Protein AF-A0AA40KHC9-F1 (afdb_monomer_lite)

Foldseek 3Di:
DCPVVNPPQADDKQDQVVVVVCVVVVNLVVDDPVVNCVNPDPDIDDDPQQVQADPVRGRPPDDDDDPDAQVVVLVVVQVVCVVVFFHEQEQEAAWEEALLLLLLVVLVVVVVLLCLLVVNDDLVVVLVVQCPRNGGHDDSVSSVVRRDDNVRGGPHYDYDYHHDYDYDADPDRADFASQQSSLQSNLQVNLVVCVVPVSSVVDWDKDGGFAPVCDGPPDNFRHAMHTNVSCVVLVVQLVVLVVLLVVLVVVLVVCVVVVPPDDPVSVVSVVSSVVSVNSNSPPDGPTDHPVVVPVVPD

Structure (mmCIF, N/CA/C/O backbone):
data_AF-A0AA40KHC9-F1
#
_entry.id   AF-A0AA40KHC9-F1
#
loop_
_atom_site.group_PDB
_atom_site.id
_atom_site.type_symbol
_atom_site.label_atom_id
_atom_site.label_alt_id
_atom_site.label_comp_id
_atom_site.label_asym_id
_atom_site.label_entity_id
_atom_site.label_seq_id
_atom_site.pdbx_PDB_ins_code
_atom_site.Cartn_x
_atom_site.Cartn_y
_atom_site.Cartn_z
_atom_site.occupancy
_atom_site.B_iso_or_equiv
_atom_site.auth_seq_id
_atom_site.auth_comp_id
_atom_site.auth_asym_id
_atom_site.auth_atom_id
_atom_site.pdbx_PDB_model_num
ATOM 1 N N . MET A 1 1 ? 6.129 -4.353 -17.271 1.00 58.56 1 MET A N 1
ATOM 2 C CA . MET A 1 1 ? 6.984 -5.560 -17.375 1.00 58.56 1 MET A CA 1
ATOM 3 C C . MET A 1 1 ? 8.438 -5.248 -17.695 1.00 58.56 1 MET A C 1
ATOM 5 O O . MET A 1 1 ? 9.284 -5.959 -17.181 1.00 58.56 1 MET A O 1
ATOM 9 N N . SER A 1 2 ? 8.757 -4.180 -18.436 1.00 68.38 2 SER A N 1
ATOM 10 C CA . SER A 1 2 ? 10.149 -3.733 -18.645 1.00 68.38 2 SER A CA 1
ATOM 11 C C . SER A 1 2 ? 10.935 -3.476 -17.350 1.00 68.38 2 SER A C 1
ATOM 13 O O . SER A 1 2 ? 12.151 -3.596 -17.329 1.00 68.38 2 SER A O 1
ATOM 15 N N . GLU A 1 3 ? 10.248 -3.143 -16.258 1.00 78.31 3 GLU A N 1
ATOM 16 C CA . GLU A 1 3 ? 10.862 -2.896 -14.948 1.00 78.31 3 GLU A CA 1
ATOM 17 C C . GLU A 1 3 ? 11.208 -4.182 -14.178 1.00 78.31 3 GLU A C 1
ATOM 19 O O . GLU A 1 3 ? 12.035 -4.154 -13.270 1.00 78.31 3 GLU A O 1
ATOM 24 N N . LEU A 1 4 ? 10.613 -5.326 -14.541 1.00 80.19 4 LEU A N 1
ATOM 25 C CA . LEU A 1 4 ? 10.896 -6.606 -13.894 1.00 80.19 4 LEU A CA 1
ATOM 26 C C . LEU A 1 4 ? 12.150 -7.214 -14.516 1.00 80.19 4 LEU A C 1
ATOM 28 O O . LEU A 1 4 ? 12.167 -7.548 -15.700 1.00 80.19 4 LEU A O 1
ATOM 32 N N . SER A 1 5 ? 13.209 -7.339 -13.714 1.00 84.50 5 SER A N 1
ATOM 33 C CA . SER A 1 5 ? 14.502 -7.895 -14.138 1.00 84.50 5 SER A CA 1
ATOM 34 C C . SER A 1 5 ? 15.101 -7.214 -15.380 1.00 84.50 5 SER A C 1
ATOM 36 O O . SER A 1 5 ? 15.831 -7.846 -16.137 1.00 84.50 5 SER A O 1
ATOM 38 N N . GLY A 1 6 ? 14.773 -5.936 -15.611 1.00 84.00 6 GLY A N 1
ATOM 39 C CA . GLY A 1 6 ? 15.218 -5.185 -16.789 1.00 84.00 6 GLY A CA 1
ATOM 40 C C . GLY A 1 6 ? 14.548 -5.597 -18.105 1.00 84.00 6 GLY A C 1
ATOM 41 O O . GLY A 1 6 ? 15.040 -5.227 -19.163 1.00 84.00 6 GLY A O 1
ATOM 42 N N . GLY A 1 7 ? 13.451 -6.363 -18.059 1.00 88.94 7 GLY A N 1
ATOM 43 C CA . GLY A 1 7 ? 12.653 -6.701 -19.238 1.00 88.94 7 GLY A CA 1
ATOM 44 C C . GLY A 1 7 ? 13.400 -7.526 -20.291 1.00 88.94 7 GLY A C 1
ATOM 45 O O . GLY A 1 7 ? 13.424 -7.117 -21.447 1.00 88.94 7 GLY A O 1
ATOM 46 N N . PRO A 1 8 ? 13.970 -8.698 -19.953 1.00 89.25 8 PRO A N 1
ATOM 47 C CA . PRO A 1 8 ? 14.841 -9.465 -20.855 1.00 89.25 8 PRO A CA 1
ATOM 48 C C . PRO A 1 8 ? 14.162 -9.924 -22.157 1.00 89.25 8 PRO A C 1
ATOM 50 O O . PRO A 1 8 ? 14.841 -10.210 -23.139 1.00 89.25 8 PRO A O 1
ATOM 53 N N . CYS A 1 9 ? 12.828 -9.999 -22.167 1.00 90.12 9 CYS A N 1
ATOM 54 C CA . CYS A 1 9 ? 12.020 -10.376 -23.329 1.00 90.12 9 CYS A CA 1
ATOM 55 C C . CYS A 1 9 ? 11.297 -9.179 -23.970 1.00 90.12 9 CYS A C 1
ATOM 57 O O . CYS A 1 9 ? 10.462 -9.365 -24.856 1.00 90.12 9 CYS A O 1
ATOM 59 N N . VAL A 1 10 ? 11.591 -7.956 -23.523 1.00 90.50 10 VAL A N 1
ATOM 60 C CA . VAL A 1 10 ? 11.014 -6.722 -24.059 1.00 90.50 10 VAL A CA 1
ATOM 61 C C . VAL A 1 10 ? 11.936 -6.186 -25.148 1.00 90.50 10 VAL A C 1
ATOM 63 O O . VAL A 1 10 ? 13.157 -6.211 -25.024 1.00 90.50 10 VAL A O 1
ATOM 66 N N . TYR A 1 11 ? 11.354 -5.694 -26.238 1.00 91.06 11 TYR A N 1
ATOM 67 C CA . TYR A 1 11 ? 12.121 -4.996 -27.259 1.00 91.06 11 TYR A CA 1
ATOM 68 C C . TYR A 1 11 ? 12.580 -3.628 -26.730 1.00 91.06 11 TYR A C 1
ATOM 70 O O . TYR A 1 11 ? 11.776 -2.700 -26.623 1.00 91.06 11 TYR A O 1
ATOM 78 N N . ASP A 1 12 ? 13.869 -3.516 -26.410 1.00 88.25 12 ASP A N 1
ATOM 79 C CA . ASP A 1 12 ? 14.529 -2.276 -25.991 1.00 88.25 12 ASP A CA 1
ATOM 80 C C . ASP A 1 12 ? 15.679 -1.946 -26.959 1.00 88.25 12 ASP A C 1
ATOM 82 O O . ASP A 1 12 ? 16.819 -2.372 -26.756 1.00 88.25 12 ASP A O 1
ATOM 86 N N . PRO A 1 13 ? 15.390 -1.266 -28.084 1.00 87.19 13 PRO A N 1
ATOM 87 C CA . PRO A 1 13 ? 16.418 -0.934 -29.055 1.00 87.19 13 PRO A CA 1
ATOM 88 C C . PRO A 1 13 ? 17.399 0.083 -28.477 1.00 87.19 13 PRO A C 1
ATOM 90 O O . PRO A 1 13 ? 17.016 1.009 -27.756 1.00 87.19 13 PRO A O 1
ATOM 93 N N . LYS A 1 14 ? 18.666 -0.038 -28.880 1.00 85.00 14 LYS A N 1
ATOM 94 C CA . LYS A 1 14 ? 19.709 0.918 -28.507 1.00 85.00 14 LYS A CA 1
ATOM 95 C C . LYS A 1 14 ? 19.278 2.348 -28.849 1.00 85.00 14 LYS A C 1
ATOM 97 O O . LYS A 1 14 ? 18.824 2.631 -29.956 1.00 85.00 14 LYS A O 1
ATOM 102 N N . GLY A 1 15 ? 19.462 3.253 -27.895 1.00 85.75 15 GLY A N 1
ATOM 103 C CA . GLY A 1 15 ? 19.172 4.671 -28.058 1.00 85.75 15 GLY A CA 1
ATOM 104 C C . GLY A 1 15 ? 20.064 5.539 -27.180 1.00 85.75 15 GLY A C 1
ATOM 105 O O . GLY A 1 15 ? 20.915 5.049 -26.442 1.00 85.75 15 GLY A O 1
ATOM 106 N N . GLU A 1 16 ? 19.841 6.849 -27.225 1.00 88.94 16 GLU A N 1
ATOM 107 C CA . GLU A 1 16 ? 20.720 7.828 -26.571 1.00 88.94 16 GLU A CA 1
ATOM 108 C C . GLU A 1 16 ? 20.479 7.966 -25.059 1.00 88.94 16 GLU A C 1
ATOM 110 O O . GLU A 1 16 ? 21.283 8.581 -24.361 1.00 88.94 16 GLU A O 1
ATOM 115 N N . LYS A 1 17 ? 19.402 7.369 -24.520 1.00 91.31 17 LYS A N 1
ATOM 116 C CA . LYS A 1 17 ? 18.985 7.536 -23.114 1.00 91.31 17 LYS A CA 1
ATOM 117 C C . LYS A 1 17 ? 20.115 7.253 -22.123 1.00 91.31 17 LYS A C 1
ATOM 119 O O . LYS A 1 17 ? 20.322 8.039 -21.202 1.00 91.31 17 LYS A O 1
ATOM 124 N N . ALA A 1 18 ? 20.849 6.155 -22.314 1.00 91.94 18 ALA A N 1
ATOM 125 C CA . ALA A 1 18 ? 21.955 5.781 -21.436 1.00 91.94 18 ALA A CA 1
ATOM 126 C C . ALA A 1 18 ? 23.071 6.841 -21.447 1.00 91.94 18 ALA A C 1
ATOM 128 O O . ALA A 1 18 ? 23.507 7.290 -20.385 1.00 91.94 18 ALA A O 1
ATOM 129 N N . LEU A 1 19 ? 23.470 7.303 -22.636 1.00 93.12 19 LEU A N 1
ATOM 130 C CA . LEU A 1 19 ? 24.472 8.354 -22.812 1.00 93.12 19 LEU A CA 1
ATOM 131 C C . LEU A 1 19 ? 24.017 9.677 -22.180 1.00 93.12 19 LEU A C 1
ATOM 133 O O . LEU A 1 19 ? 24.773 10.292 -21.427 1.00 93.12 19 LEU A O 1
ATOM 137 N N . THR A 1 20 ? 22.768 10.090 -22.418 1.00 94.75 20 THR A N 1
ATOM 138 C CA . THR A 1 20 ? 22.189 11.306 -21.828 1.00 94.75 20 THR A CA 1
ATOM 139 C C . THR A 1 20 ? 22.187 11.251 -20.300 1.00 94.75 20 THR A C 1
ATOM 141 O O . THR A 1 20 ? 22.523 12.243 -19.655 1.00 94.75 20 THR A O 1
ATOM 144 N N . ILE A 1 21 ? 21.847 10.104 -19.702 1.00 95.38 21 ILE A N 1
ATOM 145 C CA . ILE A 1 21 ? 21.867 9.917 -18.243 1.00 95.38 21 ILE A CA 1
ATOM 146 C C . ILE A 1 21 ? 23.299 10.038 -17.711 1.00 95.38 21 ILE A C 1
ATOM 148 O O . ILE A 1 21 ? 23.541 10.804 -16.777 1.00 95.38 21 ILE A O 1
ATOM 152 N N . LEU A 1 22 ? 24.264 9.343 -18.320 1.00 95.62 22 LEU A N 1
ATOM 153 C CA . LEU A 1 22 ? 25.664 9.403 -17.888 1.00 95.62 22 LEU A CA 1
ATOM 154 C C . LEU A 1 22 ? 26.246 10.816 -18.007 1.00 95.62 22 LEU A C 1
ATOM 156 O O . LEU A 1 22 ? 26.961 11.257 -17.105 1.00 95.62 22 LEU A O 1
ATOM 160 N N . ALA A 1 23 ? 25.914 11.542 -19.077 1.00 94.56 23 ALA A N 1
ATOM 161 C CA . ALA A 1 23 ? 26.308 12.935 -19.257 1.00 94.56 23 ALA A CA 1
ATOM 162 C C . ALA A 1 23 ? 25.669 13.847 -18.199 1.00 94.56 23 ALA A C 1
ATOM 164 O O . ALA A 1 23 ? 26.375 14.616 -17.546 1.00 94.56 23 ALA A O 1
ATOM 165 N N . LYS A 1 24 ? 24.353 13.715 -17.971 1.00 97.00 24 LYS A N 1
ATOM 166 C CA . LYS A 1 24 ? 23.590 14.509 -16.992 1.00 97.00 24 LYS A CA 1
ATOM 167 C C . LYS A 1 24 ? 24.178 14.426 -15.582 1.00 97.00 24 LYS A C 1
ATOM 169 O O . LYS A 1 24 ? 24.206 15.432 -14.881 1.00 97.00 24 LYS A O 1
ATOM 174 N N . TYR A 1 25 ? 24.648 13.249 -15.171 1.00 97.00 25 TYR A N 1
ATOM 175 C CA . TYR A 1 25 ? 25.237 13.033 -13.845 1.00 97.00 25 TYR A CA 1
ATOM 176 C C . TYR A 1 25 ? 26.772 13.160 -13.816 1.00 97.00 25 TYR A C 1
ATOM 178 O O . TYR A 1 25 ? 27.386 12.868 -12.790 1.00 97.00 25 TYR A O 1
ATOM 186 N N . GLY A 1 26 ? 27.412 13.585 -14.915 1.00 95.38 26 GLY A N 1
ATOM 187 C CA . GLY A 1 26 ? 28.869 13.759 -14.984 1.00 95.38 26 GLY A CA 1
ATOM 188 C C . GLY A 1 26 ? 29.657 12.457 -14.795 1.00 95.38 26 GLY A C 1
ATOM 189 O O . GLY A 1 26 ? 30.765 12.470 -14.260 1.00 95.38 26 GLY A O 1
ATOM 190 N N . LEU A 1 27 ? 29.080 11.318 -15.189 1.00 96.50 27 LEU A N 1
ATOM 191 C CA . LEU A 1 27 ? 29.640 9.983 -14.957 1.00 96.50 27 LEU A CA 1
ATOM 192 C C . LEU A 1 27 ? 30.463 9.448 -16.135 1.00 96.50 27 LEU A C 1
ATOM 194 O O . LEU A 1 27 ? 31.161 8.451 -15.972 1.00 96.50 27 LEU A O 1
ATOM 198 N N . LEU A 1 28 ? 30.437 10.103 -17.300 1.00 92.38 28 LEU A N 1
ATOM 199 C CA . LEU A 1 28 ? 31.127 9.622 -18.507 1.00 92.38 28 LEU A CA 1
ATOM 200 C C . LEU A 1 28 ? 32.639 9.429 -18.334 1.00 92.38 28 LEU A C 1
ATOM 202 O O . LEU A 1 28 ? 33.207 8.498 -18.894 1.00 92.38 28 LEU A O 1
ATOM 206 N N . SER A 1 29 ? 33.295 10.272 -17.537 1.00 92.19 29 SER A N 1
ATOM 207 C CA . SER A 1 29 ? 34.726 10.142 -17.230 1.00 92.19 29 SER A CA 1
ATOM 208 C C . SER A 1 29 ? 35.028 9.166 -16.087 1.00 92.19 29 SER A C 1
ATOM 210 O O . SER A 1 29 ? 36.195 8.915 -15.798 1.00 92.19 29 SER A O 1
ATOM 212 N N . ARG A 1 30 ? 33.995 8.639 -15.412 1.00 95.81 30 ARG A N 1
ATOM 213 C CA . ARG A 1 30 ? 34.112 7.755 -14.239 1.00 95.81 30 ARG A CA 1
ATOM 214 C C . ARG A 1 30 ? 33.808 6.291 -14.547 1.00 95.81 30 ARG A C 1
ATOM 216 O O . ARG A 1 30 ? 34.165 5.429 -13.749 1.00 95.81 30 ARG A O 1
ATOM 223 N N . VAL A 1 31 ? 33.125 6.013 -15.655 1.00 95.94 31 VAL A N 1
ATOM 224 C CA . VAL A 1 31 ? 32.872 4.647 -16.130 1.00 95.94 31 VAL A CA 1
ATOM 225 C C . VAL A 1 31 ? 34.112 4.071 -16.821 1.00 95.94 31 VAL A C 1
ATOM 227 O O . VAL A 1 31 ? 34.993 4.812 -17.257 1.00 95.94 31 VAL A O 1
ATOM 230 N N . SER A 1 32 ? 34.199 2.742 -16.915 1.00 96.88 32 SER A N 1
ATOM 231 C CA . SER A 1 32 ? 35.288 2.083 -17.643 1.00 96.88 32 SER A CA 1
ATOM 232 C C . SER A 1 32 ? 35.249 2.422 -19.135 1.00 96.88 32 SER A C 1
ATOM 234 O O . SER A 1 32 ? 34.193 2.736 -19.689 1.00 96.88 32 SER A O 1
ATOM 236 N N . LEU A 1 33 ? 36.400 2.283 -19.801 1.00 94.38 33 LEU A N 1
ATOM 237 C CA . LEU A 1 33 ? 36.511 2.488 -21.246 1.00 94.38 33 LEU A CA 1
ATOM 238 C C . LEU A 1 33 ? 35.502 1.627 -22.024 1.00 94.38 33 LEU A C 1
ATOM 240 O O . LEU A 1 33 ? 34.788 2.152 -22.865 1.00 94.38 33 LEU A O 1
ATOM 244 N N . SER A 1 34 ? 35.357 0.350 -21.659 1.00 95.06 34 SER A N 1
ATOM 245 C CA . SER A 1 34 ? 34.414 -0.574 -22.301 1.00 95.06 34 SER A CA 1
ATOM 246 C C . SER A 1 34 ? 32.951 -0.121 -22.223 1.00 95.06 34 SER A C 1
ATOM 248 O O . SER A 1 34 ? 32.209 -0.263 -23.189 1.00 95.06 34 SER A O 1
ATOM 250 N N . VAL A 1 35 ? 32.519 0.441 -21.088 1.00 94.25 35 VAL A N 1
ATOM 251 C CA . VAL A 1 35 ? 31.151 0.960 -20.931 1.00 94.25 35 VAL A CA 1
ATOM 252 C C . VAL A 1 35 ? 30.978 2.235 -21.744 1.00 94.25 35 VAL A C 1
ATOM 254 O O . VAL A 1 35 ? 29.942 2.413 -22.377 1.00 94.25 35 VAL A O 1
ATOM 257 N N . ARG A 1 36 ? 31.990 3.107 -21.745 1.00 93.06 36 ARG A N 1
ATOM 258 C CA . ARG A 1 36 ? 31.979 4.349 -22.518 1.00 93.06 36 ARG A CA 1
ATOM 259 C C . ARG A 1 36 ? 31.869 4.082 -24.019 1.00 93.06 36 ARG A C 1
ATOM 261 O O . ARG A 1 36 ? 31.003 4.657 -24.665 1.00 93.06 36 ARG A O 1
ATOM 268 N N . GLU A 1 37 ? 32.688 3.175 -24.540 1.00 92.50 37 GLU A N 1
ATOM 269 C CA . GLU A 1 37 ? 32.636 2.749 -25.942 1.00 92.50 37 GLU A CA 1
ATOM 270 C C . GLU A 1 37 ? 31.253 2.187 -26.299 1.00 92.50 37 GLU A C 1
ATOM 272 O O . GLU A 1 37 ? 30.684 2.550 -27.326 1.00 92.50 37 GLU A O 1
ATOM 277 N N . LEU A 1 38 ? 30.661 1.377 -25.413 1.00 91.69 38 LEU A N 1
ATOM 278 C CA . LEU A 1 38 ? 29.333 0.796 -25.617 1.00 91.69 38 LEU A CA 1
ATOM 279 C C . LEU A 1 38 ? 28.225 1.854 -25.728 1.00 91.69 38 LEU A C 1
ATOM 281 O O . LEU A 1 38 ? 27.353 1.745 -26.591 1.00 91.69 38 LEU A O 1
ATOM 285 N N . VAL A 1 39 ? 28.224 2.862 -24.850 1.00 90.94 39 VAL A N 1
ATOM 286 C CA . VAL A 1 39 ? 27.170 3.896 -24.813 1.00 90.94 39 VAL A CA 1
ATOM 287 C C . VAL A 1 39 ? 27.378 5.010 -25.841 1.00 90.94 39 VAL A C 1
ATOM 289 O O . VAL A 1 39 ? 26.396 5.628 -26.244 1.00 90.94 39 VAL A O 1
ATOM 292 N N . GLU A 1 40 ? 28.620 5.272 -26.263 1.00 90.69 40 GLU A N 1
ATOM 293 C CA . GLU A 1 40 ? 28.950 6.236 -27.325 1.00 90.69 40 GLU A CA 1
ATOM 294 C C . GLU A 1 40 ? 28.797 5.633 -28.734 1.00 90.69 40 GLU A C 1
ATOM 296 O O . GLU A 1 40 ? 28.664 6.375 -29.706 1.00 90.69 40 GLU A O 1
ATOM 301 N N . GLU A 1 41 ? 28.791 4.302 -28.874 1.00 87.00 41 GLU A N 1
ATOM 302 C CA . GLU A 1 41 ? 28.593 3.643 -30.166 1.00 87.00 41 GLU A CA 1
ATOM 303 C C . GLU A 1 41 ? 27.218 3.997 -30.764 1.00 87.00 41 GLU A C 1
ATOM 305 O O . GLU A 1 41 ? 26.163 3.692 -30.205 1.00 87.00 41 GLU A O 1
ATOM 310 N N . THR A 1 42 ? 27.239 4.582 -31.961 1.00 81.25 42 THR A N 1
ATOM 311 C CA . THR A 1 42 ? 26.056 5.085 -32.676 1.00 81.25 42 THR A CA 1
ATOM 312 C C . THR A 1 42 ? 25.427 4.068 -33.623 1.00 81.25 42 THR A C 1
ATOM 314 O O . THR A 1 42 ? 24.345 4.312 -34.156 1.00 81.25 42 THR A O 1
ATOM 317 N N . ILE A 1 43 ? 26.088 2.930 -33.848 1.00 81.69 43 ILE A N 1
ATOM 318 C CA . ILE A 1 43 ? 25.593 1.879 -34.735 1.00 81.69 43 ILE A CA 1
ATOM 319 C C . ILE A 1 43 ? 24.448 1.142 -34.021 1.00 81.69 43 ILE A C 1
ATOM 321 O O . ILE A 1 43 ? 24.669 0.574 -32.948 1.00 81.69 43 ILE A O 1
ATOM 325 N N . PRO A 1 44 ? 23.224 1.131 -34.584 1.00 77.81 44 PRO A N 1
ATOM 326 C CA . PRO A 1 44 ? 22.114 0.396 -33.997 1.00 77.81 44 PRO A CA 1
ATOM 327 C C . PRO A 1 44 ? 22.396 -1.105 -34.012 1.00 77.81 44 PRO A C 1
ATOM 329 O O . PRO A 1 44 ? 22.803 -1.661 -35.035 1.00 77.81 44 PRO A O 1
ATOM 332 N N . TRP A 1 45 ? 22.128 -1.780 -32.898 1.00 81.12 45 TRP A N 1
ATOM 333 C CA . TRP A 1 45 ? 22.150 -3.236 -32.869 1.00 81.12 45 TRP A CA 1
ATOM 334 C C . TRP A 1 45 ? 20.867 -3.759 -33.504 1.00 81.12 45 TRP A C 1
ATOM 336 O O . TRP A 1 45 ? 19.777 -3.485 -33.012 1.00 81.12 45 TRP A O 1
ATOM 346 N N . ALA A 1 46 ? 21.006 -4.497 -34.602 1.00 81.31 46 ALA A N 1
ATOM 347 C CA . ALA A 1 46 ? 19.908 -5.233 -35.209 1.00 81.31 46 ALA A CA 1
ATOM 348 C C . ALA A 1 46 ? 20.063 -6.712 -34.855 1.00 81.31 46 ALA A C 1
ATOM 350 O O . ALA A 1 46 ? 20.977 -7.389 -35.338 1.00 81.31 46 ALA A O 1
ATOM 351 N N . MET A 1 47 ? 19.180 -7.217 -34.002 1.00 84.88 47 MET A N 1
ATOM 352 C CA . MET A 1 47 ? 19.155 -8.626 -33.633 1.00 84.88 47 MET A CA 1
ATOM 353 C C . MET A 1 47 ? 1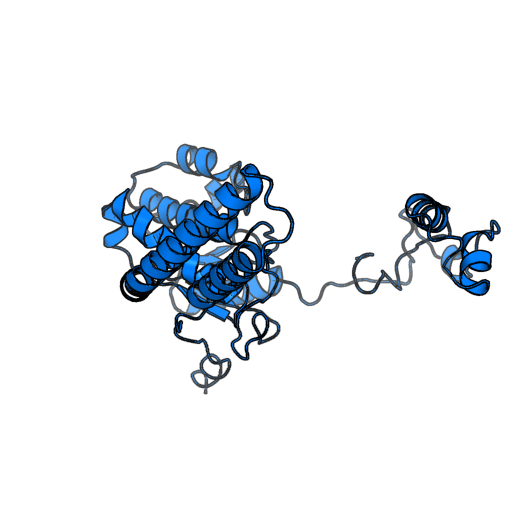8.319 -9.418 -34.639 1.00 84.88 47 MET A C 1
ATOM 355 O O . MET A 1 47 ? 17.352 -8.930 -35.222 1.00 84.88 47 MET A O 1
ATOM 359 N N . ALA A 1 48 ? 18.648 -10.698 -34.829 1.00 88.25 48 ALA A N 1
ATOM 360 C CA . ALA A 1 48 ? 17.848 -11.576 -35.687 1.00 88.25 48 ALA A CA 1
ATOM 361 C C . ALA A 1 48 ? 16.382 -11.683 -35.212 1.00 88.25 48 ALA A C 1
ATOM 363 O O . ALA A 1 48 ? 15.478 -11.829 -36.036 1.00 88.25 48 ALA A O 1
ATOM 364 N N . ALA A 1 49 ? 16.158 -11.571 -33.897 1.00 87.44 49 ALA A N 1
ATOM 365 C CA . ALA A 1 49 ? 14.842 -11.594 -33.267 1.00 87.44 49 ALA A CA 1
ATOM 366 C C . ALA A 1 49 ? 13.955 -10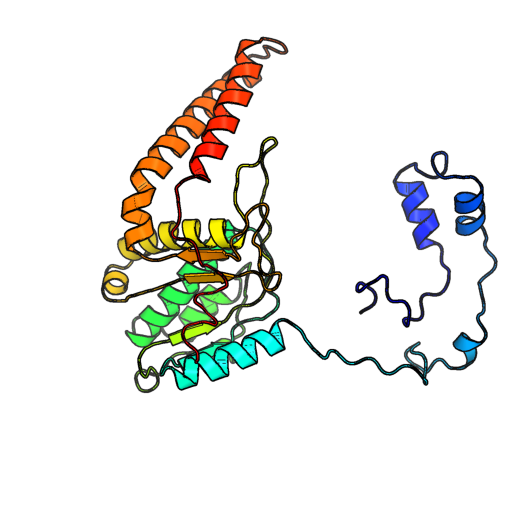.400 -33.667 1.00 87.44 49 ALA A C 1
ATOM 368 O O . ALA A 1 49 ? 12.740 -10.569 -33.762 1.00 87.44 49 ALA A O 1
ATOM 369 N N . ASP A 1 50 ? 14.539 -9.238 -33.986 1.00 90.31 50 ASP A N 1
ATOM 370 C CA . ASP A 1 50 ? 13.801 -8.006 -34.319 1.00 90.31 50 ASP A CA 1
ATOM 371 C C . ASP A 1 50 ? 12.929 -8.172 -35.573 1.00 90.31 50 ASP A C 1
ATOM 373 O O . ASP A 1 50 ? 11.893 -7.529 -35.731 1.00 90.31 50 ASP A O 1
ATOM 377 N N . LYS A 1 51 ? 13.291 -9.115 -36.454 1.00 91.12 51 LYS A N 1
ATOM 378 C CA . LYS A 1 51 ? 12.494 -9.481 -37.639 1.00 91.12 51 LYS A CA 1
ATOM 379 C C . LYS A 1 51 ? 11.140 -10.105 -37.288 1.00 91.12 51 LYS A C 1
ATOM 381 O O . LYS A 1 51 ? 10.264 -10.197 -38.146 1.00 91.12 51 LYS A O 1
ATOM 386 N N . GLN A 1 52 ? 10.972 -10.562 -36.050 1.00 94.12 52 GLN A N 1
ATOM 387 C CA . GLN A 1 52 ? 9.763 -11.212 -35.553 1.00 94.12 52 GLN A CA 1
ATOM 388 C C . GLN A 1 52 ? 8.950 -10.305 -34.623 1.00 94.12 52 GLN A C 1
ATOM 390 O O . GLN A 1 52 ? 8.128 -10.802 -33.855 1.00 94.12 52 GLN A O 1
ATOM 395 N N . LEU A 1 53 ? 9.146 -8.987 -34.690 1.00 93.88 53 LEU A N 1
ATOM 396 C CA . LEU A 1 53 ? 8.292 -8.030 -33.994 1.00 93.88 53 LEU A CA 1
ATOM 397 C C . LEU A 1 53 ? 6.913 -7.925 -34.664 1.00 93.88 53 LEU A C 1
ATOM 399 O O . LEU A 1 53 ? 6.764 -8.070 -35.883 1.00 93.88 53 LEU A O 1
ATOM 403 N N . ASP A 1 54 ? 5.885 -7.701 -33.854 1.00 93.31 54 ASP A N 1
ATOM 404 C CA . ASP A 1 54 ? 4.547 -7.322 -34.298 1.00 93.31 54 ASP A CA 1
ATOM 405 C C . ASP A 1 54 ? 4.409 -5.793 -34.476 1.00 93.31 54 ASP A C 1
ATOM 407 O O . ASP A 1 54 ? 5.361 -5.030 -34.301 1.00 93.31 54 ASP A O 1
ATOM 411 N N . ALA A 1 55 ? 3.204 -5.331 -34.828 1.00 92.69 55 ALA A N 1
ATOM 412 C CA . ALA A 1 55 ? 2.918 -3.904 -35.008 1.00 92.69 55 ALA A CA 1
ATOM 413 C C . ALA A 1 55 ? 3.096 -3.073 -33.719 1.00 92.69 55 ALA A C 1
ATOM 415 O O . ALA A 1 55 ? 3.335 -1.869 -33.792 1.00 92.69 55 ALA A O 1
ATOM 416 N N . ASN A 1 56 ? 3.024 -3.715 -32.550 1.00 91.25 56 ASN A N 1
ATOM 417 C CA . ASN A 1 56 ? 3.166 -3.093 -31.236 1.00 91.25 56 ASN A CA 1
ATOM 418 C C . ASN A 1 56 ? 4.591 -3.217 -30.676 1.00 91.25 56 ASN A C 1
ATOM 420 O O . ASN A 1 56 ? 4.808 -2.917 -29.501 1.00 91.25 56 ASN A O 1
ATOM 424 N N . LYS A 1 57 ? 5.562 -3.642 -31.498 1.00 91.69 57 LYS A N 1
ATOM 425 C CA . LYS A 1 57 ? 6.957 -3.875 -31.099 1.00 91.69 57 LYS A CA 1
ATOM 426 C C . LYS A 1 57 ? 7.100 -4.919 -29.984 1.00 91.69 57 LYS A C 1
ATOM 428 O O . LYS A 1 57 ? 7.955 -4.789 -29.112 1.00 91.69 57 LYS A O 1
ATOM 433 N N . LYS A 1 58 ? 6.284 -5.971 -30.023 1.00 92.50 58 LYS A N 1
ATOM 434 C CA . LYS A 1 58 ? 6.442 -7.169 -29.189 1.00 92.50 58 LYS A CA 1
ATOM 435 C C . LYS A 1 58 ? 6.924 -8.338 -30.035 1.00 92.50 58 LYS A C 1
ATOM 437 O O . LYS A 1 58 ? 6.543 -8.468 -31.197 1.00 92.50 58 LYS A O 1
ATOM 442 N N . TYR A 1 59 ? 7.757 -9.202 -29.466 1.00 94.31 59 TYR A N 1
ATOM 443 C CA . TYR A 1 59 ? 8.200 -10.409 -30.159 1.00 94.31 59 TYR A CA 1
ATOM 444 C C . TYR A 1 59 ? 7.041 -11.401 -30.299 1.00 94.31 59 TYR A C 1
ATOM 446 O O . TYR A 1 59 ? 6.461 -11.825 -29.304 1.00 94.31 59 TYR A O 1
ATOM 454 N N . LYS A 1 60 ? 6.733 -11.821 -31.533 1.00 95.00 60 LYS A N 1
ATOM 455 C CA . LYS A 1 60 ? 5.608 -12.728 -31.848 1.00 95.00 60 LYS A CA 1
ATOM 456 C C . LYS A 1 60 ? 5.691 -14.097 -31.169 1.00 95.00 60 LYS A C 1
ATOM 458 O O . LYS A 1 60 ? 4.669 -14.751 -31.009 1.00 95.00 60 LYS A O 1
ATOM 463 N N . PHE A 1 61 ? 6.898 -14.540 -30.824 1.00 93.81 61 PHE A N 1
ATOM 464 C CA . PHE A 1 61 ? 7.162 -15.826 -30.174 1.00 93.81 61 PHE A CA 1
ATOM 465 C C . PHE A 1 61 ? 7.229 -15.725 -28.641 1.00 93.81 61 PHE A C 1
ATOM 467 O O . PHE A 1 61 ? 7.468 -16.731 -27.975 1.00 93.81 61 PHE A O 1
ATOM 474 N N . VAL A 1 62 ? 7.062 -14.524 -28.076 1.00 94.06 62 VAL A N 1
ATOM 475 C CA . VAL A 1 62 ? 7.066 -14.296 -26.629 1.00 94.06 62 VAL A CA 1
ATOM 476 C C . VAL A 1 62 ? 5.629 -14.140 -26.151 1.00 94.06 62 VAL A C 1
ATOM 478 O O . VAL A 1 62 ? 4.888 -13.277 -26.617 1.00 94.06 62 VAL A O 1
ATOM 481 N N . HIS A 1 63 ? 5.259 -14.958 -25.170 1.00 91.69 63 HIS A N 1
ATOM 482 C CA . HIS A 1 63 ? 4.012 -14.830 -24.431 1.00 91.69 63 HIS A CA 1
ATOM 483 C C . HIS A 1 63 ? 4.343 -14.576 -22.963 1.00 91.69 63 HIS A C 1
ATOM 485 O O . HIS A 1 63 ? 5.073 -15.350 -22.347 1.00 91.69 63 HIS A O 1
ATOM 491 N N . GLU A 1 64 ? 3.817 -13.488 -22.412 1.00 88.62 64 GLU A N 1
ATOM 492 C CA . GLU A 1 64 ? 4.063 -13.079 -21.033 1.00 88.62 64 GLU A CA 1
ATOM 493 C C . GLU A 1 64 ? 2.795 -13.297 -20.208 1.00 88.62 64 GLU A C 1
ATOM 495 O O . GLU A 1 64 ? 1.721 -12.817 -20.575 1.00 88.62 64 GLU A O 1
ATOM 500 N N . TYR A 1 65 ? 2.928 -13.999 -19.086 1.00 91.56 65 TYR A N 1
ATOM 501 C CA . TYR A 1 65 ? 1.830 -14.267 -18.163 1.00 91.56 65 TYR A CA 1
ATOM 502 C C . TYR A 1 65 ? 2.237 -13.841 -16.755 1.00 91.56 65 TYR A C 1
ATOM 504 O O . TYR A 1 65 ? 3.298 -14.227 -16.265 1.00 91.56 65 TYR A O 1
ATOM 512 N N . VAL A 1 66 ? 1.382 -13.059 -16.094 1.00 90.56 66 VAL A N 1
ATOM 513 C CA . VAL A 1 66 ? 1.497 -12.803 -14.655 1.00 90.56 66 VAL A CA 1
ATOM 514 C C . VAL A 1 66 ? 0.792 -13.954 -13.949 1.00 90.56 66 VAL A C 1
ATOM 516 O O . VAL A 1 66 ? -0.424 -14.069 -14.034 1.00 90.56 66 VAL A O 1
ATOM 519 N N . ILE A 1 67 ? 1.568 -14.833 -13.317 1.00 93.50 67 ILE A N 1
ATOM 520 C CA . ILE A 1 67 ? 1.044 -16.019 -12.614 1.00 93.50 67 ILE A CA 1
ATOM 521 C C . ILE A 1 67 ? 0.865 -15.794 -11.107 1.00 93.50 67 ILE A C 1
ATOM 523 O O . ILE A 1 67 ? 0.285 -16.636 -10.431 1.00 93.50 67 ILE A O 1
ATOM 527 N N . ALA A 1 68 ? 1.419 -14.697 -10.585 1.00 92.38 68 ALA A N 1
ATOM 528 C CA . ALA A 1 68 ? 1.293 -14.289 -9.196 1.00 92.38 68 ALA A CA 1
ATOM 529 C C . ALA A 1 68 ? 1.551 -12.783 -9.055 1.00 92.38 68 ALA A C 1
ATOM 531 O O . ALA A 1 68 ? 2.570 -12.263 -9.523 1.00 92.38 68 ALA A O 1
ATOM 532 N N . CYS A 1 69 ? 0.648 -12.090 -8.373 1.00 92.44 69 CYS A N 1
ATOM 533 C CA . CYS A 1 69 ? 0.767 -10.690 -7.995 1.00 92.44 69 CYS A CA 1
ATOM 534 C C . CYS A 1 69 ? -0.055 -10.381 -6.731 1.00 92.44 69 CYS A C 1
ATOM 536 O O . CYS A 1 69 ? -0.750 -11.237 -6.184 1.00 92.44 69 CYS A O 1
ATOM 538 N N . ASN A 1 70 ? -0.002 -9.129 -6.268 1.00 93.12 70 ASN A N 1
ATOM 539 C CA . ASN A 1 70 ? -0.778 -8.687 -5.106 1.00 93.12 70 ASN A CA 1
ATOM 540 C C . ASN A 1 70 ? -2.292 -8.869 -5.294 1.00 93.12 70 ASN A C 1
ATOM 542 O O . ASN A 1 70 ? -2.991 -9.120 -4.317 1.00 93.12 70 ASN A O 1
ATOM 546 N N . ALA A 1 71 ? -2.803 -8.732 -6.523 1.00 94.06 71 ALA A N 1
ATOM 547 C CA . ALA A 1 71 ? -4.225 -8.917 -6.797 1.00 94.06 71 ALA A CA 1
ATOM 548 C C . ALA A 1 71 ? -4.651 -10.380 -6.590 1.00 94.06 71 ALA A C 1
ATOM 550 O O . ALA A 1 71 ? -5.690 -10.615 -5.982 1.00 94.06 71 ALA A O 1
ATOM 551 N N . ASP A 1 72 ? -3.816 -11.345 -6.991 1.00 95.06 72 ASP A N 1
ATOM 552 C CA . ASP A 1 72 ? -4.078 -12.774 -6.767 1.00 95.06 72 ASP A CA 1
ATOM 553 C C . ASP A 1 72 ? -4.086 -13.105 -5.269 1.00 95.06 72 ASP A C 1
ATOM 555 O O . ASP A 1 72 ? -4.996 -13.769 -4.775 1.00 95.06 72 ASP A O 1
ATOM 559 N N . ALA A 1 73 ? -3.111 -12.578 -4.516 1.00 94.31 73 ALA A N 1
ATOM 560 C CA . ALA A 1 73 ? -3.077 -12.731 -3.062 1.00 94.31 73 ALA A CA 1
ATOM 561 C C . ALA A 1 73 ? -4.333 -12.137 -2.403 1.00 94.31 73 ALA A C 1
ATOM 563 O O . ALA A 1 73 ? -4.906 -12.738 -1.497 1.00 94.31 73 ALA A O 1
ATOM 564 N N . MET A 1 74 ? -4.791 -10.980 -2.884 1.00 95.62 74 MET A N 1
ATOM 565 C CA . MET A 1 74 ? -6.006 -10.329 -2.401 1.00 95.62 74 MET A CA 1
ATOM 566 C C . MET A 1 74 ? -7.276 -11.124 -2.714 1.00 95.62 74 MET A C 1
ATOM 568 O O . MET A 1 74 ? -8.192 -11.139 -1.893 1.00 95.62 74 MET A O 1
ATOM 572 N N . GLU A 1 75 ? -7.327 -11.822 -3.849 1.00 96.25 75 GLU A N 1
ATOM 573 C CA . GLU A 1 75 ? -8.427 -12.736 -4.161 1.00 96.25 75 GLU A CA 1
ATOM 574 C C . GLU A 1 75 ? -8.468 -13.911 -3.179 1.00 96.25 75 GLU A C 1
ATOM 576 O O . GLU A 1 75 ? -9.519 -14.212 -2.615 1.00 96.25 75 GLU A O 1
ATOM 581 N N . CYS A 1 76 ? -7.314 -14.524 -2.903 1.00 96.06 76 CYS A N 1
ATOM 582 C CA . CYS A 1 76 ? -7.211 -15.594 -1.913 1.00 96.06 76 CYS A CA 1
ATOM 583 C C . CYS A 1 76 ? -7.622 -15.117 -0.513 1.00 96.06 76 CYS A C 1
ATOM 585 O O . CYS A 1 76 ? -8.387 -15.805 0.163 1.00 96.06 76 CYS A O 1
ATOM 587 N N . MET A 1 77 ? -7.174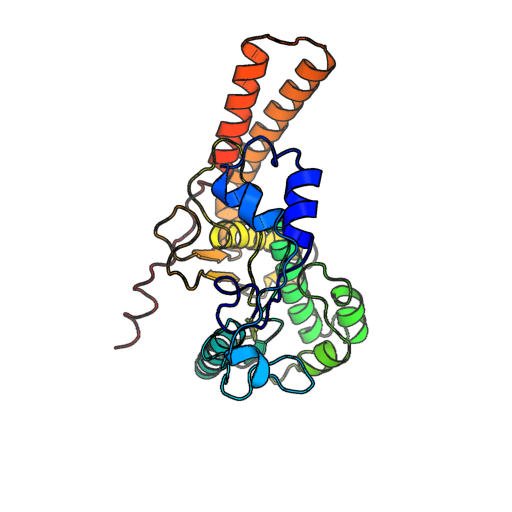 -13.924 -0.098 1.00 95.75 77 MET A N 1
ATOM 588 C CA . MET A 1 77 ? -7.590 -13.316 1.172 1.00 95.75 77 MET A CA 1
ATOM 589 C C . MET A 1 77 ? -9.106 -13.117 1.230 1.00 95.75 77 MET A C 1
ATOM 591 O O . MET A 1 77 ? -9.712 -13.427 2.250 1.00 95.75 77 MET A O 1
ATOM 595 N N . ALA A 1 78 ? -9.726 -12.657 0.137 1.00 96.44 78 ALA A N 1
ATOM 596 C CA . ALA A 1 78 ? -11.170 -12.453 0.074 1.00 96.44 78 ALA A CA 1
ATOM 597 C C . ALA A 1 78 ? -11.948 -13.762 0.237 1.00 96.44 78 ALA A C 1
ATOM 599 O O . ALA A 1 78 ? -12.898 -13.827 1.022 1.00 96.44 78 ALA A O 1
ATOM 600 N N . VAL A 1 79 ? -11.524 -14.809 -0.476 1.00 97.38 79 VAL A N 1
ATOM 601 C CA . VAL A 1 79 ? -12.117 -16.147 -0.369 1.00 97.38 79 VAL A CA 1
ATOM 602 C C . VAL A 1 79 ? -12.011 -16.667 1.062 1.00 97.38 79 VAL A C 1
ATOM 604 O O . VAL A 1 79 ? -12.997 -17.165 1.603 1.00 97.38 79 VAL A O 1
ATOM 607 N N . GLU A 1 80 ? -10.845 -16.535 1.691 1.00 96.31 80 GLU A N 1
ATOM 608 C CA . GLU A 1 80 ? -10.627 -17.071 3.033 1.00 96.31 80 GLU A CA 1
ATOM 609 C C . GLU A 1 80 ? -11.377 -16.281 4.108 1.00 96.31 80 GLU A C 1
ATOM 611 O O . GLU A 1 80 ? -12.079 -16.873 4.927 1.00 96.31 80 GLU A O 1
ATOM 616 N N . SER A 1 81 ? -11.353 -14.945 4.056 1.00 94.19 81 SER A N 1
ATOM 617 C CA . SER A 1 81 ? -12.132 -14.123 4.989 1.00 94.19 81 SER A CA 1
ATOM 618 C C . SER A 1 81 ? -13.632 -14.405 4.885 1.00 94.19 81 SER A C 1
ATOM 620 O O . SER A 1 81 ? -14.319 -14.437 5.905 1.00 94.19 81 SER A O 1
ATOM 622 N N . TYR A 1 82 ? -14.126 -14.675 3.669 1.00 93.81 82 TYR A N 1
ATOM 623 C CA . TYR A 1 82 ? -15.524 -15.034 3.443 1.00 93.81 82 TYR A CA 1
ATOM 624 C C . TYR A 1 82 ? -15.895 -16.379 4.072 1.00 93.81 82 TYR A C 1
ATOM 626 O O . TYR A 1 82 ? -16.930 -16.476 4.731 1.00 93.81 82 TYR A O 1
ATOM 634 N N . LYS A 1 83 ? -15.042 -17.406 3.943 1.00 95.06 83 LYS A N 1
ATOM 635 C CA . LYS A 1 83 ? -15.254 -18.703 4.617 1.00 95.06 83 LYS A CA 1
ATOM 636 C C . LYS A 1 83 ? -15.284 -18.571 6.138 1.00 95.06 83 LYS A C 1
ATOM 638 O O . LYS A 1 83 ? -16.047 -19.277 6.790 1.00 95.06 83 LYS A O 1
ATOM 643 N N . LEU A 1 84 ? -14.491 -17.651 6.686 1.00 92.75 84 LEU A N 1
ATOM 644 C CA . LEU A 1 84 ? -14.468 -17.322 8.114 1.00 92.75 84 LEU A CA 1
ATOM 645 C C . LEU A 1 84 ? -15.660 -16.448 8.556 1.00 92.75 84 LEU A C 1
ATOM 647 O O . LEU A 1 84 ? -15.745 -16.074 9.722 1.00 92.75 84 LEU A O 1
ATOM 651 N N . GLY A 1 85 ? -16.591 -16.122 7.652 1.00 91.06 85 GLY A N 1
ATOM 652 C CA . GLY A 1 85 ? -17.819 -15.383 7.952 1.00 91.06 85 GLY A CA 1
ATOM 653 C C . GLY A 1 85 ? -17.687 -13.858 7.905 1.00 91.06 85 GLY A C 1
ATOM 654 O O . GLY A 1 85 ? -18.647 -13.163 8.242 1.00 91.06 85 GLY A O 1
ATOM 655 N N . MET A 1 86 ? -16.538 -13.323 7.484 1.00 91.56 86 MET A N 1
ATOM 656 C CA . MET A 1 86 ? -16.341 -11.887 7.259 1.00 91.56 86 MET A CA 1
ATOM 657 C C . MET A 1 86 ? -16.614 -11.533 5.799 1.00 91.56 86 MET A C 1
ATOM 659 O O . MET A 1 86 ? -16.167 -12.224 4.890 1.00 91.56 86 MET A O 1
ATOM 663 N N . PHE A 1 87 ? -17.295 -10.423 5.542 1.00 92.88 87 PHE A N 1
ATOM 664 C CA . PHE A 1 87 ? -17.531 -9.968 4.176 1.00 92.88 87 PHE A CA 1
ATOM 665 C C . PHE A 1 87 ? -16.289 -9.237 3.626 1.00 92.88 87 PHE A C 1
ATOM 667 O O . PHE A 1 87 ? -15.900 -8.201 4.180 1.00 92.88 87 PHE A O 1
ATOM 674 N N . PRO A 1 88 ? -15.640 -9.747 2.560 1.00 94.69 88 PRO A N 1
ATOM 675 C CA . PRO A 1 88 ? -14.451 -9.124 1.994 1.00 94.69 88 PRO A CA 1
ATOM 676 C C . PRO A 1 88 ? -14.791 -7.903 1.140 1.00 94.69 88 PRO A C 1
ATOM 678 O O . PRO A 1 88 ? -15.650 -7.956 0.262 1.00 94.69 88 PRO A O 1
ATOM 681 N N . VAL A 1 89 ? -14.027 -6.829 1.315 1.00 94.56 89 VAL A N 1
ATOM 682 C CA . VAL A 1 89 ? -14.075 -5.631 0.475 1.00 94.56 89 VAL A CA 1
ATOM 683 C C . VAL A 1 89 ? -12.692 -5.398 -0.116 1.00 94.56 89 VAL A C 1
ATOM 685 O O . VAL A 1 89 ? -11.782 -4.906 0.548 1.00 94.56 89 VAL A O 1
ATOM 688 N N . LYS A 1 90 ? -12.530 -5.755 -1.390 1.00 95.25 90 LYS A N 1
ATOM 689 C CA . LYS A 1 90 ? -11.288 -5.551 -2.148 1.00 95.25 90 LYS A CA 1
ATOM 690 C C . LYS A 1 90 ? -11.191 -4.094 -2.586 1.00 95.25 90 LYS A C 1
ATOM 692 O O . LYS A 1 90 ? -11.980 -3.668 -3.431 1.00 95.25 90 LYS A O 1
ATOM 697 N N . LEU A 1 91 ? -10.245 -3.337 -2.036 1.00 94.81 91 LEU A N 1
ATOM 698 C CA . LEU A 1 91 ? -10.096 -1.911 -2.337 1.00 94.81 91 LEU A CA 1
ATOM 699 C C . LEU A 1 91 ? -9.113 -1.682 -3.485 1.00 94.81 91 LEU A C 1
ATOM 701 O O . LEU A 1 91 ? -9.534 -1.330 -4.585 1.00 94.81 91 LEU A O 1
ATOM 705 N N . ASN A 1 92 ? -7.821 -1.904 -3.253 1.00 93.81 92 ASN A N 1
ATOM 706 C CA . ASN A 1 92 ? -6.773 -1.696 -4.250 1.00 93.81 92 ASN A CA 1
ATOM 707 C C . ASN A 1 92 ? -5.553 -2.567 -3.917 1.00 93.81 92 ASN A C 1
ATOM 709 O O . ASN A 1 92 ? -5.190 -2.687 -2.753 1.00 93.81 92 ASN A O 1
ATOM 713 N N . SER A 1 93 ? -4.929 -3.186 -4.922 1.00 93.62 93 SER A N 1
ATOM 714 C CA . SER A 1 93 ? -3.776 -4.088 -4.764 1.00 93.62 93 SER A CA 1
ATOM 715 C C . SER A 1 93 ? -2.408 -3.411 -4.934 1.00 93.62 93 SER A C 1
ATOM 717 O O . SER A 1 93 ? -1.373 -4.068 -4.769 1.00 93.62 93 SER A O 1
ATOM 719 N N . THR A 1 94 ? -2.380 -2.130 -5.310 1.00 93.31 94 THR A N 1
ATOM 720 C CA . THR A 1 94 ? -1.156 -1.397 -5.679 1.00 93.31 94 THR A CA 1
ATOM 721 C C . THR A 1 94 ? -1.036 -0.033 -4.993 1.00 93.31 94 THR A C 1
ATOM 723 O O . THR A 1 94 ? -0.539 0.913 -5.599 1.00 93.31 94 THR A O 1
ATOM 726 N N . CYS A 1 95 ? -1.482 0.092 -3.743 1.00 92.69 95 CYS A N 1
ATOM 727 C CA . CYS A 1 95 ? -1.327 1.321 -2.960 1.00 92.69 95 CYS A CA 1
ATOM 728 C C . CYS A 1 95 ? 0.159 1.695 -2.777 1.00 92.69 95 CYS A C 1
ATOM 730 O O . CYS A 1 95 ? 1.024 0.827 -2.595 1.00 92.69 95 CYS A O 1
ATOM 732 N N . SER A 1 96 ? 0.447 2.996 -2.759 1.00 89.12 96 SER A N 1
ATOM 733 C CA . SER A 1 96 ? 1.782 3.569 -2.533 1.00 89.12 96 SER A CA 1
ATOM 734 C C . SER A 1 96 ? 1.669 4.925 -1.837 1.00 89.12 96 SER A C 1
ATOM 736 O O . SER A 1 96 ? 0.648 5.587 -1.987 1.00 89.12 96 SER A O 1
ATOM 738 N N . GLY A 1 97 ? 2.703 5.345 -1.110 1.00 89.62 97 GLY A N 1
ATOM 739 C CA . GLY A 1 97 ? 2.653 6.540 -0.261 1.00 89.62 97 GLY A CA 1
ATOM 740 C C . GLY A 1 97 ? 3.438 6.375 1.039 1.00 89.62 97 GLY A C 1
ATOM 741 O O . GLY A 1 97 ? 3.968 5.292 1.325 1.00 89.62 97 GLY A O 1
ATOM 742 N N . ASP A 1 98 ? 3.502 7.453 1.818 1.00 92.94 98 ASP A N 1
ATOM 743 C CA . ASP A 1 98 ? 4.182 7.469 3.114 1.00 92.94 98 ASP A CA 1
ATOM 744 C C . ASP A 1 98 ? 3.426 6.643 4.163 1.00 92.94 98 ASP A C 1
ATOM 746 O O . ASP A 1 98 ? 2.194 6.577 4.175 1.00 92.94 98 ASP A O 1
ATOM 750 N N . ILE A 1 99 ? 4.163 6.019 5.079 1.00 93.62 99 ILE A N 1
ATOM 751 C CA . ILE A 1 99 ? 3.599 5.127 6.094 1.00 93.62 99 ILE A CA 1
ATOM 752 C C . ILE A 1 99 ? 2.510 5.784 6.954 1.00 93.62 99 ILE A C 1
ATOM 754 O O . ILE A 1 99 ? 1.507 5.147 7.291 1.00 93.62 99 ILE A O 1
ATOM 758 N N . GLN A 1 100 ? 2.651 7.072 7.275 1.00 91.38 100 GLN A N 1
ATOM 759 C CA . GLN A 1 100 ? 1.644 7.774 8.061 1.00 91.38 100 GLN A CA 1
ATOM 760 C C . GLN A 1 100 ? 0.424 8.153 7.223 1.00 91.38 100 GLN A C 1
ATOM 762 O O . GLN A 1 100 ? -0.684 8.224 7.758 1.00 91.38 100 GLN A O 1
ATOM 767 N N . GLU A 1 101 ? 0.606 8.410 5.925 1.00 94.06 101 GLU A N 1
ATOM 768 C CA . GLU A 1 101 ? -0.512 8.595 4.996 1.00 94.06 101 GLU A CA 1
ATOM 769 C C . GLU A 1 101 ? -1.331 7.309 4.906 1.00 94.06 101 GLU A C 1
ATOM 771 O O . GLU A 1 101 ? -2.544 7.364 5.091 1.00 94.06 101 GLU A O 1
ATOM 776 N N . PHE A 1 102 ? -0.678 6.150 4.759 1.00 95.19 102 PHE A N 1
ATOM 777 C CA . PHE A 1 102 ? -1.342 4.841 4.821 1.00 95.19 102 PHE A CA 1
ATOM 778 C C . PHE A 1 102 ? -2.168 4.688 6.094 1.00 95.19 102 PHE A C 1
ATOM 780 O O . PHE A 1 102 ? -3.360 4.391 6.027 1.00 95.19 102 PHE A O 1
ATOM 787 N N . ALA A 1 103 ? -1.560 4.937 7.255 1.00 95.38 103 ALA A N 1
ATOM 788 C CA . ALA A 1 103 ? -2.244 4.792 8.534 1.00 95.38 103 ALA A CA 1
ATOM 789 C C . ALA A 1 103 ? -3.478 5.703 8.640 1.00 95.38 103 ALA A C 1
ATOM 791 O O . ALA A 1 103 ? -4.543 5.255 9.071 1.00 95.38 103 ALA A O 1
ATOM 792 N N . ARG A 1 104 ? -3.356 6.978 8.235 1.00 95.12 104 ARG A N 1
ATOM 793 C CA . ARG A 1 104 ? -4.472 7.940 8.262 1.00 95.12 104 ARG A CA 1
ATOM 794 C C . ARG A 1 104 ? -5.597 7.522 7.329 1.00 95.12 104 ARG A C 1
ATOM 796 O O . ARG A 1 104 ? -6.753 7.518 7.750 1.00 95.12 104 ARG A O 1
ATOM 803 N N . GLU A 1 105 ? -5.265 7.144 6.101 1.00 96.00 105 GLU A N 1
ATOM 804 C CA . GLU A 1 105 ? -6.252 6.749 5.098 1.00 96.00 105 GLU A CA 1
ATOM 805 C C . GLU A 1 105 ? -6.953 5.442 5.480 1.00 96.00 105 GLU A C 1
ATOM 807 O O . GLU A 1 105 ? -8.169 5.337 5.341 1.00 96.00 105 GLU A O 1
ATOM 812 N N . TYR A 1 106 ? -6.243 4.477 6.068 1.00 96.38 106 TYR A N 1
ATOM 813 C CA . TYR A 1 106 ? -6.843 3.211 6.500 1.00 96.38 106 TYR A CA 1
ATOM 814 C C . TYR A 1 106 ? -7.796 3.419 7.683 1.00 96.38 106 TYR A C 1
ATOM 816 O O . TYR A 1 106 ? -8.907 2.884 7.692 1.00 96.38 106 TYR A O 1
ATOM 824 N N . VAL A 1 107 ? -7.412 4.252 8.658 1.00 96.44 107 VAL A N 1
ATOM 825 C CA . VAL A 1 107 ? -8.300 4.656 9.762 1.00 96.44 107 VAL A CA 1
ATOM 826 C C . VAL A 1 107 ? -9.512 5.426 9.242 1.00 96.44 107 VAL A C 1
ATOM 828 O O . VAL A 1 107 ? -10.637 5.187 9.693 1.00 96.44 107 VAL A O 1
ATOM 831 N N . LYS A 1 108 ? -9.307 6.329 8.276 1.00 96.44 108 LYS A N 1
ATOM 832 C CA . LYS A 1 108 ? -10.381 7.080 7.623 1.00 96.44 108 LYS A CA 1
ATOM 833 C C . LYS A 1 108 ? -11.371 6.124 6.962 1.00 96.44 108 LYS A C 1
ATOM 835 O O . LYS A 1 108 ? -12.548 6.176 7.313 1.00 96.44 108 LYS A O 1
ATOM 840 N N . MET A 1 109 ? -10.904 5.205 6.121 1.00 95.81 109 MET A N 1
ATOM 841 C CA . MET A 1 109 ? -11.736 4.196 5.457 1.00 95.81 109 MET A CA 1
ATOM 842 C C . MET A 1 109 ? -12.524 3.337 6.445 1.00 95.81 109 MET A C 1
ATOM 844 O O . MET A 1 109 ? -13.744 3.244 6.322 1.00 95.81 109 MET A O 1
ATOM 848 N N . ALA A 1 110 ? -11.860 2.759 7.451 1.00 95.94 110 ALA A N 1
ATOM 849 C CA . ALA A 1 110 ? -12.530 1.951 8.469 1.00 95.94 110 ALA A CA 1
ATOM 850 C C . ALA A 1 110 ? -13.620 2.756 9.198 1.00 95.94 110 ALA A C 1
ATOM 852 O O . ALA A 1 110 ? -14.731 2.267 9.399 1.00 95.94 110 ALA A O 1
ATOM 853 N N . SER A 1 111 ? -13.336 4.024 9.528 1.00 96.25 111 SER A N 1
ATOM 854 C CA . SER A 1 111 ? -14.320 4.903 10.166 1.00 96.25 111 SER A CA 1
ATOM 855 C C . SER A 1 111 ? -15.507 5.221 9.257 1.00 96.25 111 SER A C 1
ATOM 857 O O . SER A 1 111 ? -16.641 5.179 9.723 1.00 96.25 111 SER A O 1
ATOM 859 N N . LEU A 1 112 ? -15.273 5.490 7.968 1.00 96.06 112 LEU A N 1
ATOM 860 C CA . LEU A 1 112 ? -16.336 5.784 7.005 1.00 96.06 112 LEU A CA 1
ATOM 861 C C . LEU A 1 112 ? -17.230 4.563 6.774 1.00 96.06 112 LEU A C 1
ATOM 863 O O . LEU A 1 112 ? -18.444 4.716 6.744 1.00 96.06 112 LEU A O 1
ATOM 867 N N . MET A 1 113 ? -16.664 3.355 6.701 1.00 94.62 113 MET A N 1
ATOM 868 C CA . MET A 1 113 ? -17.448 2.119 6.575 1.00 94.62 113 MET A CA 1
ATOM 869 C C . MET A 1 113 ? -18.408 1.925 7.752 1.00 94.62 113 MET A C 1
ATOM 871 O O . MET A 1 113 ? -19.583 1.617 7.553 1.00 94.62 113 MET A O 1
ATOM 875 N N . ILE A 1 114 ? -17.930 2.155 8.977 1.00 93.94 114 ILE A N 1
ATOM 876 C CA . ILE A 1 114 ? -18.767 2.076 10.181 1.00 93.94 114 ILE A CA 1
ATOM 877 C C . ILE A 1 114 ? -19.839 3.170 10.171 1.00 93.94 114 ILE A C 1
ATOM 879 O O . ILE A 1 114 ? -21.014 2.884 10.385 1.00 93.94 114 ILE A O 1
ATOM 883 N N . LEU A 1 115 ? -19.460 4.418 9.881 1.00 93.88 115 LEU A N 1
ATOM 884 C CA . LEU A 1 115 ? -20.408 5.532 9.806 1.00 93.88 115 LEU A CA 1
ATOM 885 C C . LEU A 1 115 ? -21.484 5.300 8.733 1.00 93.88 115 LEU A C 1
ATOM 887 O O . LEU A 1 115 ? -22.642 5.646 8.960 1.00 93.88 115 LEU A O 1
ATOM 891 N N . ALA A 1 116 ? -21.127 4.691 7.602 1.00 93.69 116 ALA A N 1
ATOM 892 C CA . ALA A 1 116 ? -22.057 4.350 6.532 1.00 93.69 116 ALA A CA 1
ATOM 893 C C . ALA A 1 116 ? -23.075 3.294 6.988 1.00 93.69 116 ALA A C 1
ATOM 895 O O . ALA A 1 116 ? -24.277 3.484 6.795 1.00 93.69 116 ALA A O 1
ATOM 896 N N . VAL A 1 117 ? -22.636 2.229 7.671 1.00 91.19 117 VAL A N 1
ATOM 897 C CA . VAL A 1 117 ? -23.569 1.233 8.233 1.00 91.19 117 VAL A CA 1
ATOM 898 C C . VAL A 1 117 ? -24.474 1.813 9.292 1.00 91.19 117 VAL A C 1
ATOM 900 O O . VAL A 1 117 ? -25.666 1.517 9.308 1.00 91.19 117 VAL A O 1
ATOM 903 N N . GLU A 1 118 ? -23.953 2.703 10.121 1.00 91.50 118 GLU A N 1
ATOM 904 C CA . GLU A 1 118 ? -24.747 3.391 11.134 1.00 91.50 118 GLU A CA 1
ATOM 905 C C . GLU A 1 118 ? -25.686 4.457 10.544 1.00 91.50 118 GLU A C 1
ATOM 907 O O . GLU A 1 118 ? -26.412 5.134 11.279 1.00 91.50 118 GLU A O 1
ATOM 912 N N . GLY A 1 119 ? -25.711 4.605 9.212 1.00 92.12 119 GLY A N 1
ATOM 913 C CA . GLY A 1 119 ? -26.539 5.573 8.497 1.00 92.12 119 GLY A CA 1
ATOM 914 C C . GLY A 1 119 ? -26.180 7.018 8.838 1.00 92.12 119 GLY A C 1
ATOM 915 O O . GLY A 1 119 ? -27.043 7.892 8.793 1.00 92.12 119 GLY A O 1
ATOM 916 N N . LYS A 1 120 ? -24.934 7.257 9.262 1.00 94.31 120 LYS A N 1
ATOM 917 C CA . LYS A 1 120 ? -24.408 8.585 9.605 1.00 94.31 120 LYS A CA 1
ATOM 918 C C . LYS A 1 120 ? -23.863 9.326 8.399 1.00 94.31 120 LYS A C 1
ATOM 920 O O . LYS A 1 120 ? -23.787 10.545 8.470 1.00 94.31 120 LYS A O 1
ATOM 925 N N . ILE A 1 121 ? -23.470 8.592 7.361 1.00 95.44 121 ILE A N 1
ATOM 926 C CA . ILE A 1 121 ? -23.047 9.154 6.085 1.00 95.44 121 ILE A CA 1
ATOM 927 C C . ILE A 1 121 ? -23.715 8.427 4.923 1.00 95.44 121 ILE A C 1
ATOM 929 O O . ILE A 1 121 ? -24.086 7.254 5.052 1.00 95.44 121 ILE A O 1
ATOM 933 N N . ASP A 1 122 ? -23.825 9.105 3.789 1.00 96.31 122 ASP A N 1
ATOM 934 C CA . ASP A 1 122 ? -24.274 8.524 2.527 1.00 96.31 122 ASP A CA 1
ATOM 935 C C . ASP A 1 122 ? -23.116 8.235 1.544 1.00 96.31 122 ASP A C 1
ATOM 937 O O . ASP A 1 122 ? -21.929 8.423 1.835 1.00 96.31 122 ASP A O 1
ATOM 941 N N . LYS A 1 123 ? -23.467 7.719 0.358 1.00 96.25 123 LYS A N 1
ATOM 942 C CA . LYS A 1 123 ? -22.498 7.392 -0.702 1.00 96.25 123 LYS A CA 1
ATOM 943 C C . LYS A 1 123 ? -21.747 8.624 -1.204 1.00 96.25 123 LYS A C 1
ATOM 945 O O . LYS A 1 123 ? -20.562 8.526 -1.514 1.00 96.25 123 LYS A O 1
ATOM 950 N N . LEU A 1 124 ? -22.430 9.764 -1.302 1.00 96.88 124 LEU A N 1
ATOM 951 C CA . LEU A 1 124 ? -21.848 10.994 -1.823 1.00 96.88 124 LEU A CA 1
ATOM 952 C C . LEU A 1 124 ? -20.803 11.538 -0.849 1.00 96.88 124 LEU A C 1
ATOM 954 O O . LEU A 1 124 ? -19.712 11.904 -1.281 1.00 96.88 124 LEU A O 1
ATOM 958 N N . GLU A 1 125 ? -21.101 11.537 0.447 1.00 96.88 125 GLU A N 1
ATOM 959 C CA . GLU A 1 125 ? -20.160 11.940 1.495 1.00 96.88 125 GLU A CA 1
ATOM 960 C C . GLU A 1 125 ? -18.935 11.017 1.525 1.00 96.88 125 GLU A C 1
ATOM 962 O O . GLU A 1 125 ? -17.799 11.495 1.541 1.00 96.88 125 GLU A O 1
ATOM 967 N N . MET A 1 126 ? -19.133 9.694 1.436 1.00 96.44 126 MET A N 1
ATOM 968 C CA . MET A 1 126 ? -18.017 8.743 1.357 1.00 96.44 126 MET A CA 1
ATOM 969 C C . MET A 1 126 ? -17.136 8.985 0.122 1.00 96.44 126 MET A C 1
ATOM 971 O O . MET A 1 126 ? -15.908 8.974 0.230 1.00 96.44 126 MET A O 1
ATOM 975 N N . PHE A 1 127 ? -17.743 9.229 -1.042 1.00 97.25 127 PHE A N 1
ATOM 976 C CA . PHE A 1 127 ? -17.008 9.552 -2.265 1.00 97.25 127 PHE A CA 1
ATOM 977 C C . PHE A 1 127 ? -16.228 10.863 -2.135 1.00 97.25 127 PHE A C 1
ATOM 979 O O . PHE A 1 127 ? -15.041 10.898 -2.452 1.00 97.25 127 PHE A O 1
ATOM 986 N N . GLN A 1 128 ? -16.850 11.928 -1.628 1.00 96.81 128 GLN A N 1
ATOM 987 C CA . GLN A 1 128 ? -16.185 13.221 -1.435 1.00 96.81 128 GLN A CA 1
ATOM 988 C C . GLN A 1 128 ? -14.970 13.114 -0.516 1.00 96.81 128 GLN A C 1
ATOM 990 O O . GLN A 1 128 ? -13.933 13.711 -0.798 1.00 96.81 128 GLN A O 1
ATOM 995 N N . GLU A 1 129 ? -15.080 12.315 0.542 1.00 95.56 129 GLU A N 1
ATOM 996 C CA . GLU A 1 129 ? -13.984 12.084 1.473 1.00 95.56 129 GLU A CA 1
ATOM 997 C C . GLU A 1 129 ? -12.847 11.252 0.861 1.00 95.56 129 GLU A C 1
ATOM 999 O O . GLU A 1 129 ? -11.687 11.459 1.217 1.00 95.56 129 GLU A O 1
ATOM 1004 N N . MET A 1 130 ? -13.140 10.321 -0.049 1.00 96.00 130 MET A N 1
ATOM 1005 C CA . MET A 1 130 ? -12.153 9.344 -0.530 1.00 96.00 130 MET A CA 1
ATOM 1006 C C . MET A 1 130 ? -11.640 9.578 -1.954 1.00 96.00 130 MET A C 1
ATOM 1008 O O . MET A 1 130 ? -10.637 8.968 -2.324 1.00 96.00 130 MET A O 1
ATOM 1012 N N . ARG A 1 131 ? -12.266 10.444 -2.758 1.00 96.12 131 ARG A N 1
ATOM 1013 C CA . ARG A 1 131 ? -11.880 10.669 -4.167 1.00 96.12 131 ARG A CA 1
ATOM 1014 C C . ARG A 1 131 ? -10.444 11.178 -4.338 1.00 96.12 131 ARG A C 1
ATOM 1016 O O . ARG A 1 131 ? -9.784 10.825 -5.306 1.00 96.12 131 ARG A O 1
ATOM 1023 N N . ASP A 1 132 ? -9.975 11.973 -3.376 1.00 94.44 132 ASP A N 1
ATOM 1024 C CA . ASP A 1 132 ? -8.666 12.637 -3.392 1.00 94.44 132 ASP A CA 1
ATOM 1025 C C . ASP A 1 132 ? -7.684 11.972 -2.405 1.00 94.44 132 ASP A C 1
ATOM 1027 O O . ASP A 1 132 ? -6.696 12.581 -1.994 1.00 94.44 132 ASP A O 1
ATOM 1031 N N . SER A 1 133 ? -7.963 10.732 -1.977 1.00 94.31 133 SER A N 1
ATOM 1032 C CA . SER A 1 133 ? -7.080 9.996 -1.068 1.00 94.31 133 SER A CA 1
ATOM 1033 C C . SER A 1 133 ? -5.686 9.827 -1.690 1.00 94.31 133 SER A C 1
ATOM 1035 O O . SER A 1 133 ? -5.586 9.344 -2.821 1.00 94.31 133 SER A O 1
ATOM 1037 N N . PRO A 1 134 ? -4.597 10.160 -0.969 1.00 93.00 134 PRO A N 1
ATOM 1038 C CA . PRO A 1 134 ? -3.237 10.014 -1.487 1.00 93.00 134 PRO A CA 1
ATOM 1039 C C . PRO A 1 134 ? -2.799 8.550 -1.632 1.00 93.00 134 PRO A C 1
ATOM 1041 O O . PRO A 1 134 ? -1.875 8.262 -2.386 1.00 93.00 134 PRO A O 1
ATOM 1044 N N . VAL A 1 135 ? -3.453 7.624 -0.921 1.00 93.81 135 VAL A N 1
ATOM 1045 C CA . VAL A 1 135 ? -3.051 6.208 -0.857 1.00 93.81 135 VAL A CA 1
ATOM 1046 C C . VAL A 1 135 ? -3.965 5.325 -1.694 1.00 93.81 135 VAL A C 1
ATOM 1048 O O . VAL A 1 135 ? -3.496 4.420 -2.385 1.00 93.81 135 VAL A O 1
ATOM 1051 N N . CYS A 1 136 ? -5.276 5.556 -1.620 1.00 93.62 136 CYS A N 1
ATOM 1052 C CA . CYS A 1 136 ? -6.258 4.727 -2.306 1.00 93.62 136 CYS A CA 1
ATOM 1053 C C . CYS A 1 136 ? -7.497 5.562 -2.666 1.00 93.62 136 CYS A C 1
ATOM 1055 O O . CYS A 1 136 ? -8.531 5.459 -1.993 1.00 93.62 136 CYS A O 1
ATOM 1057 N N . PRO A 1 137 ? -7.398 6.398 -3.717 1.00 94.81 137 PRO A N 1
ATOM 1058 C CA . PRO A 1 137 ? -8.524 7.187 -4.193 1.00 94.81 137 PRO A CA 1
ATOM 1059 C C . PRO A 1 137 ? -9.647 6.270 -4.675 1.00 94.81 137 PRO A C 1
ATOM 1061 O O . PRO A 1 137 ? -9.401 5.285 -5.377 1.00 94.81 137 PRO A O 1
ATOM 1064 N N . LEU A 1 138 ? -10.883 6.583 -4.288 1.00 95.12 138 LEU A N 1
ATOM 1065 C CA . LEU A 1 138 ? -12.064 5.819 -4.689 1.00 95.12 138 LEU A CA 1
ATOM 1066 C C . LEU A 1 138 ? -12.846 6.560 -5.774 1.00 95.12 138 LEU A C 1
ATOM 1068 O O . LEU A 1 138 ? -13.125 7.750 -5.644 1.00 95.12 138 LEU A O 1
ATOM 1072 N N . THR A 1 139 ? -13.231 5.842 -6.829 1.00 96.31 139 THR A N 1
ATOM 1073 C CA . THR A 1 139 ? -14.171 6.357 -7.835 1.00 96.31 139 THR A CA 1
ATOM 1074 C C . THR A 1 139 ? -15.610 6.240 -7.331 1.00 96.31 139 THR A C 1
ATOM 1076 O O . THR A 1 139 ? -15.878 5.487 -6.390 1.00 96.31 139 THR A O 1
ATOM 1079 N N . ASP A 1 140 ? -16.548 6.955 -7.959 1.00 96.19 140 ASP A N 1
ATOM 1080 C CA . ASP A 1 140 ? -17.972 6.824 -7.626 1.00 96.19 140 ASP A CA 1
ATOM 1081 C C . ASP A 1 140 ? -18.440 5.377 -7.821 1.00 96.19 140 ASP A C 1
ATOM 1083 O O . ASP A 1 140 ? -19.033 4.797 -6.916 1.00 96.19 140 ASP A O 1
ATOM 1087 N N . GLU A 1 141 ? -18.062 4.728 -8.928 1.00 96.38 141 GLU A N 1
ATOM 1088 C CA . GLU A 1 141 ? -18.409 3.326 -9.192 1.00 96.38 141 GLU A CA 1
ATOM 1089 C C . GLU A 1 141 ? -17.897 2.406 -8.084 1.00 96.38 141 GLU A C 1
ATOM 1091 O O . GLU A 1 141 ? -18.618 1.512 -7.634 1.00 96.38 141 GLU A O 1
ATOM 1096 N N . LYS A 1 142 ? -16.673 2.652 -7.597 1.00 95.19 142 LYS A N 1
ATOM 1097 C CA . LYS A 1 142 ? -16.104 1.857 -6.513 1.00 95.19 142 LYS A CA 1
ATOM 1098 C C . LYS A 1 142 ? -16.849 2.079 -5.204 1.00 95.19 142 LYS A C 1
ATOM 1100 O O . LYS A 1 142 ? -17.098 1.112 -4.493 1.00 95.19 142 LYS A O 1
ATOM 1105 N N . VAL A 1 143 ? -17.238 3.315 -4.889 1.00 96.12 143 VAL A N 1
ATOM 1106 C CA . VAL A 1 143 ? -18.077 3.596 -3.716 1.00 96.12 143 VAL A CA 1
ATOM 1107 C C . VAL A 1 143 ? -19.430 2.905 -3.854 1.00 96.12 143 VAL A C 1
ATOM 1109 O O . VAL A 1 143 ? -19.861 2.258 -2.908 1.00 96.12 143 VAL A O 1
ATOM 1112 N N . GLN A 1 144 ? -20.078 2.952 -5.022 1.00 94.00 144 GLN A N 1
ATOM 1113 C CA . GLN A 1 144 ? -21.346 2.250 -5.254 1.00 94.00 144 GLN A CA 1
ATOM 1114 C C . GLN A 1 144 ? -21.230 0.738 -5.019 1.00 94.00 144 GLN A C 1
ATOM 1116 O O . GLN A 1 144 ? -22.155 0.163 -4.443 1.00 94.00 144 GLN A O 1
ATOM 1121 N N . GLU A 1 145 ? -20.115 0.134 -5.442 1.00 92.69 145 GLU A N 1
ATOM 1122 C CA . GLU A 1 145 ? -19.797 -1.291 -5.275 1.00 92.69 145 GLU A CA 1
ATOM 1123 C C . GLU A 1 145 ? -19.601 -1.677 -3.803 1.00 92.69 145 GLU A C 1
ATOM 1125 O O . GLU A 1 145 ? -20.124 -2.699 -3.364 1.00 92.69 145 GLU A O 1
ATOM 1130 N N . ILE A 1 146 ? -18.845 -0.878 -3.043 1.00 92.38 146 ILE A N 1
ATOM 1131 C CA . ILE A 1 146 ? -18.416 -1.245 -1.683 1.00 92.38 146 ILE A CA 1
ATOM 1132 C C . ILE A 1 146 ? -19.288 -0.656 -0.575 1.00 92.38 146 ILE A C 1
ATOM 1134 O O . ILE A 1 146 ? -19.096 -1.015 0.589 1.00 92.38 146 ILE A O 1
ATOM 1138 N N . PHE A 1 147 ? -20.183 0.286 -0.896 1.00 92.50 147 PHE A N 1
ATOM 1139 C CA . PHE A 1 147 ? -20.976 0.968 0.118 1.00 92.50 147 PHE A CA 1
ATOM 1140 C C . PHE A 1 147 ? -21.810 -0.056 0.885 1.00 92.50 147 PHE A C 1
ATOM 1142 O O . PHE A 1 147 ? -22.567 -0.821 0.276 1.00 92.50 147 PHE A O 1
ATOM 1149 N N . PRO A 1 148 ? -21.692 -0.092 2.214 1.00 85.75 148 PRO A N 1
ATOM 1150 C CA . PRO A 1 148 ? -22.214 -1.214 2.953 1.00 85.75 148 PRO A CA 1
ATOM 1151 C C . PRO A 1 148 ? -23.736 -1.168 3.059 1.00 85.75 148 PRO A C 1
ATOM 1153 O O . PRO A 1 148 ? -24.334 -0.147 3.393 1.00 85.75 148 PRO A O 1
ATOM 1156 N N . ALA A 1 149 ? -24.363 -2.315 2.822 1.00 78.62 149 ALA A N 1
ATOM 1157 C CA . ALA A 1 149 ? -25.753 -2.553 3.175 1.00 78.62 149 ALA A CA 1
ATOM 1158 C C . ALA A 1 149 ? -25.799 -3.258 4.537 1.00 78.62 149 ALA A C 1
ATOM 1160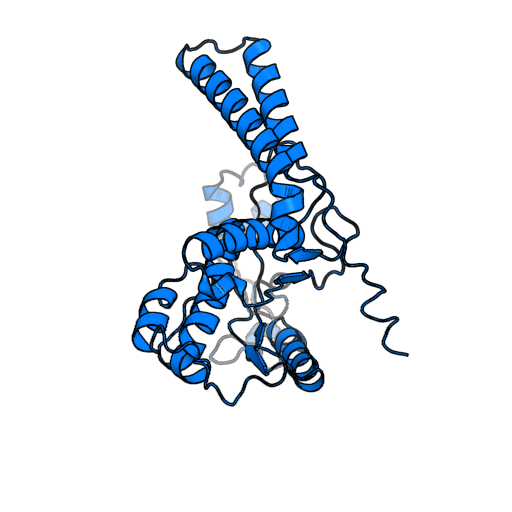 O O . ALA A 1 149 ? -25.065 -4.223 4.756 1.00 78.62 149 ALA A O 1
ATOM 1161 N N . LYS A 1 150 ? -26.667 -2.788 5.445 1.00 68.56 150 LYS A N 1
ATOM 1162 C CA . LYS A 1 150 ? -26.782 -3.287 6.833 1.00 68.56 150 LYS A CA 1
ATOM 1163 C C . LYS A 1 150 ? -26.904 -4.812 6.934 1.00 68.56 150 LYS A C 1
ATOM 1165 O O . LYS A 1 150 ? -26.455 -5.406 7.905 1.00 68.56 150 LYS A O 1
ATOM 1170 N N . ASP A 1 151 ? -27.470 -5.436 5.911 1.00 70.69 151 ASP A N 1
ATOM 1171 C CA . ASP A 1 151 ? -27.860 -6.845 5.918 1.00 70.69 151 ASP A CA 1
ATOM 1172 C C . ASP A 1 151 ? -26.697 -7.800 5.560 1.00 70.69 151 ASP A C 1
ATOM 1174 O O . ASP A 1 151 ? -26.863 -9.016 5.607 1.00 70.69 151 ASP A O 1
ATOM 1178 N N . HIS A 1 152 ? -25.525 -7.275 5.173 1.00 60.66 152 HIS A N 1
ATOM 1179 C CA . HIS A 1 152 ? -24.492 -8.040 4.449 1.00 60.66 152 HIS A CA 1
ATOM 1180 C C . HIS A 1 152 ? -23.250 -8.406 5.279 1.00 60.66 152 HIS A C 1
ATOM 1182 O O . HIS A 1 152 ? -22.281 -8.929 4.733 1.00 60.66 152 HIS A O 1
ATOM 1188 N N . TRP A 1 153 ? -23.229 -8.118 6.582 1.00 69.31 153 TRP A N 1
ATOM 1189 C CA . TRP A 1 153 ? -21.988 -8.104 7.372 1.00 69.31 153 TRP A CA 1
ATOM 1190 C C . TRP A 1 153 ?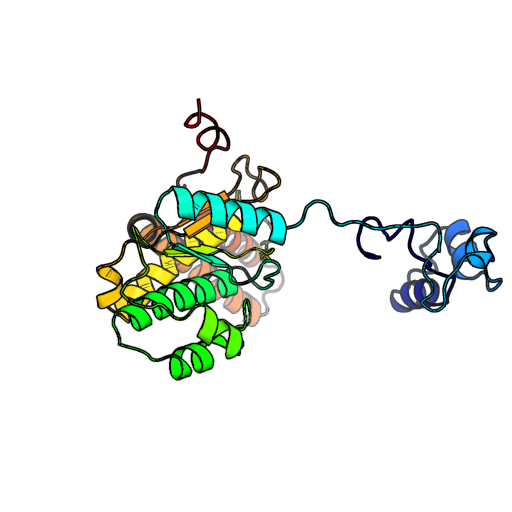 -21.747 -9.319 8.271 1.00 69.31 153 TRP A C 1
ATOM 1192 O O . TRP A 1 153 ? -20.997 -9.179 9.225 1.00 69.31 153 TRP A O 1
ATOM 1202 N N . GLY A 1 154 ? -22.320 -10.494 7.971 1.00 73.62 154 GLY A N 1
ATOM 1203 C CA . GLY A 1 154 ? -21.993 -11.777 8.628 1.00 73.62 154 GLY A CA 1
ATOM 1204 C C . GLY A 1 154 ? -21.506 -11.648 10.084 1.00 73.62 154 GLY A C 1
ATOM 1205 O O . GLY A 1 154 ? -22.275 -11.257 10.961 1.00 73.62 154 GLY A O 1
ATOM 1206 N N . LEU A 1 155 ? -20.215 -11.931 10.307 1.00 84.81 155 LEU A N 1
ATOM 1207 C CA . LEU A 1 155 ? -19.480 -11.663 11.556 1.00 84.81 155 LEU A CA 1
ATOM 1208 C C . LEU A 1 155 ? -18.676 -10.345 11.546 1.00 84.81 155 LEU A C 1
ATOM 1210 O O . LEU A 1 155 ? -18.189 -9.919 12.592 1.00 84.81 155 LEU A O 1
ATOM 1214 N N . GLY A 1 156 ? -18.509 -9.703 10.388 1.00 89.88 156 GLY A N 1
ATOM 1215 C CA . GLY A 1 156 ? -17.813 -8.426 10.239 1.00 89.88 156 GLY A CA 1
ATOM 1216 C C . GLY A 1 156 ? -17.427 -8.106 8.793 1.00 89.88 156 GLY A C 1
ATOM 1217 O O . GLY A 1 156 ? -17.725 -8.863 7.868 1.00 89.88 156 GLY A O 1
ATOM 1218 N N . LEU A 1 157 ? -16.728 -6.984 8.605 1.00 92.69 157 LEU A N 1
ATOM 1219 C CA . LEU A 1 157 ? -16.089 -6.606 7.342 1.00 92.69 157 LEU A CA 1
ATOM 1220 C C . LEU A 1 157 ? -14.588 -6.887 7.362 1.00 92.69 157 LEU A C 1
ATOM 1222 O O . LEU A 1 157 ? -13.922 -6.628 8.363 1.00 92.69 157 LEU A O 1
ATOM 1226 N N . CYS A 1 158 ? -14.043 -7.279 6.212 1.00 94.94 158 CYS A N 1
ATOM 1227 C CA . CYS A 1 158 ? -12.604 -7.353 5.985 1.00 94.94 158 CYS A CA 1
ATOM 1228 C C . CYS A 1 158 ? -12.209 -6.437 4.817 1.00 94.94 158 CYS A C 1
ATOM 1230 O O . CYS A 1 158 ? -12.508 -6.730 3.661 1.00 94.94 158 CYS A O 1
ATOM 1232 N N . LEU A 1 159 ? -11.560 -5.307 5.115 1.00 95.75 159 LEU A N 1
ATOM 1233 C CA . LEU A 1 159 ? -11.048 -4.390 4.092 1.00 95.75 159 LEU A CA 1
ATOM 1234 C C . LEU A 1 159 ? -9.684 -4.882 3.609 1.00 95.75 159 LEU A C 1
ATOM 1236 O O . LEU A 1 159 ? -8.744 -4.978 4.396 1.00 95.75 159 LEU A O 1
ATOM 1240 N N . LEU A 1 160 ? -9.572 -5.176 2.316 1.00 96.56 160 LEU A N 1
ATOM 1241 C CA . LEU A 1 160 ? -8.375 -5.762 1.726 1.00 96.56 160 LEU A CA 1
ATOM 1242 C C . LEU A 1 160 ? -7.650 -4.737 0.861 1.00 96.56 160 LEU A C 1
ATOM 1244 O O . LEU A 1 160 ? -8.204 -4.221 -0.116 1.00 96.56 160 LEU A O 1
ATOM 1248 N N . LEU A 1 161 ? -6.400 -4.464 1.228 1.00 94.94 161 LEU A N 1
ATOM 1249 C CA . LEU A 1 161 ? -5.516 -3.540 0.532 1.00 94.94 161 LEU A CA 1
ATOM 1250 C C . LEU A 1 161 ? -4.155 -4.199 0.308 1.00 94.94 161 LEU A C 1
ATOM 1252 O O . LEU A 1 161 ? -3.583 -4.796 1.216 1.00 94.94 161 LEU A O 1
ATOM 1256 N N . GLY A 1 162 ? -3.630 -4.060 -0.901 1.00 93.00 162 GLY A N 1
ATOM 1257 C CA . GLY A 1 162 ? -2.277 -4.446 -1.272 1.00 93.00 162 GLY A CA 1
ATOM 1258 C C . GLY A 1 162 ? -1.475 -3.219 -1.679 1.00 93.00 162 GLY A C 1
ATOM 1259 O O . GLY A 1 162 ? -2.020 -2.226 -2.157 1.00 93.00 162 GLY A O 1
ATOM 1260 N N . GLY A 1 163 ? -0.164 -3.278 -1.503 1.00 90.06 163 GLY A N 1
ATOM 1261 C CA . GLY A 1 163 ? 0.699 -2.153 -1.822 1.00 90.06 163 GLY A CA 1
ATOM 1262 C C . GLY A 1 163 ? 2.037 -2.243 -1.119 1.00 90.06 163 GLY A C 1
ATOM 1263 O O . GLY A 1 163 ? 2.346 -3.238 -0.462 1.00 90.06 163 GLY A O 1
ATOM 1264 N N . ARG A 1 164 ? 2.839 -1.192 -1.271 1.00 86.62 164 ARG A N 1
ATOM 1265 C CA . ARG A 1 164 ? 4.107 -1.064 -0.557 1.00 86.62 164 ARG A CA 1
ATOM 1266 C C . ARG A 1 164 ? 4.230 0.352 -0.001 1.00 86.62 164 ARG A C 1
ATOM 1268 O O . ARG A 1 164 ? 4.471 1.271 -0.784 1.00 86.62 164 ARG A O 1
ATOM 1275 N N . PRO A 1 165 ? 4.068 0.539 1.316 1.00 90.12 165 PRO A N 1
ATOM 1276 C CA . PRO A 1 165 ? 4.318 1.834 1.918 1.00 90.12 165 PRO A CA 1
ATOM 1277 C C . PRO A 1 165 ? 5.819 2.139 1.931 1.00 90.12 165 PRO A C 1
ATOM 1279 O O . PRO A 1 165 ? 6.660 1.232 1.944 1.00 90.12 165 PRO A O 1
ATOM 1282 N N . THR A 1 166 ? 6.156 3.425 1.939 1.00 86.94 166 THR A N 1
ATOM 1283 C CA . THR A 1 166 ? 7.528 3.902 2.135 1.00 86.94 166 THR A CA 1
ATOM 1284 C C . THR A 1 166 ? 7.731 4.356 3.571 1.00 86.94 166 THR A C 1
ATOM 1286 O O . THR A 1 166 ? 6.862 5.008 4.144 1.00 86.94 166 THR A O 1
ATOM 1289 N N . VAL A 1 167 ? 8.900 4.043 4.126 1.00 87.31 167 VAL A N 1
ATOM 1290 C CA . VAL A 1 167 ? 9.314 4.458 5.469 1.00 87.31 167 VAL A CA 1
ATOM 1291 C C . VAL A 1 167 ? 10.504 5.397 5.351 1.00 87.31 167 VAL A C 1
ATOM 1293 O O . VAL A 1 167 ? 11.455 5.115 4.616 1.00 87.31 167 VAL A O 1
ATOM 1296 N N . ASN A 1 168 ? 10.461 6.497 6.096 1.00 82.56 168 ASN A N 1
ATOM 1297 C CA . ASN A 1 168 ? 11.587 7.411 6.223 1.00 82.56 168 ASN A CA 1
ATOM 1298 C C . ASN A 1 168 ? 12.506 6.909 7.335 1.00 82.56 168 ASN A C 1
ATOM 1300 O O . ASN A 1 168 ? 12.220 7.076 8.516 1.00 82.56 168 ASN A O 1
ATOM 1304 N N . LEU A 1 169 ? 13.607 6.269 6.946 1.00 81.19 169 LEU A N 1
ATOM 1305 C CA . LEU A 1 169 ? 14.609 5.803 7.900 1.00 81.19 169 LEU A CA 1
ATOM 1306 C C . LEU A 1 169 ? 15.450 6.980 8.405 1.00 81.19 169 LEU A C 1
ATOM 1308 O O . LEU A 1 169 ? 15.908 7.810 7.617 1.00 81.19 169 LEU A O 1
ATOM 1312 N N . CYS A 1 170 ? 15.688 7.020 9.714 1.00 78.50 170 CYS A N 1
ATOM 1313 C CA . CYS A 1 170 ? 16.703 7.878 10.313 1.00 78.50 170 CYS A CA 1
ATOM 1314 C C . CYS A 1 170 ? 18.113 7.290 10.094 1.00 78.50 170 CYS A C 1
ATOM 1316 O O . CYS A 1 170 ? 18.267 6.139 9.686 1.00 78.50 170 CYS A O 1
ATOM 1318 N N . ASP A 1 171 ? 19.159 8.080 10.362 1.00 75.50 171 ASP A N 1
ATOM 1319 C CA . ASP A 1 171 ? 20.557 7.673 10.128 1.00 75.50 171 ASP A CA 1
ATOM 1320 C C . ASP A 1 171 ? 20.974 6.412 10.915 1.00 75.50 171 ASP A C 1
ATOM 1322 O O . ASP A 1 171 ? 21.850 5.674 10.468 1.00 75.50 171 ASP A O 1
ATOM 1326 N N . GLU A 1 172 ? 20.355 6.165 12.073 1.00 80.06 172 GLU A N 1
ATOM 1327 C CA . GLU A 1 172 ? 20.554 4.964 12.891 1.00 80.06 172 GLU A CA 1
ATOM 1328 C C . GLU A 1 172 ? 19.207 4.248 13.059 1.00 80.06 172 GLU A C 1
ATOM 1330 O O . GLU A 1 172 ? 18.533 4.439 14.070 1.00 80.06 172 GLU A O 1
ATOM 1335 N N . PRO A 1 173 ? 18.763 3.465 12.061 1.00 78.56 173 PRO A N 1
ATOM 1336 C CA . PRO A 1 173 ? 17.449 2.842 12.104 1.00 78.56 173 PRO A CA 1
ATOM 1337 C C . PRO A 1 173 ? 17.389 1.763 13.191 1.00 78.56 173 PRO A C 1
ATOM 1339 O O . PRO A 1 173 ? 18.302 0.946 13.334 1.00 78.56 173 PRO A O 1
ATOM 1342 N N . GLY A 1 174 ? 16.285 1.748 13.941 1.00 84.19 174 GLY A N 1
ATOM 1343 C CA . GLY A 1 174 ? 15.980 0.696 14.910 1.00 84.19 174 GLY A CA 1
ATOM 1344 C C . GLY A 1 174 ? 15.623 -0.647 14.262 1.00 84.19 174 GLY A C 1
ATOM 1345 O O . GLY A 1 174 ? 15.732 -0.837 13.048 1.00 84.19 174 GLY A O 1
ATOM 1346 N N . LEU A 1 175 ? 15.178 -1.596 15.090 1.00 88.25 175 LEU A N 1
ATOM 1347 C CA . LEU A 1 175 ? 14.562 -2.835 14.615 1.00 88.25 175 LEU A CA 1
ATOM 1348 C C . LEU A 1 175 ? 13.090 -2.576 14.292 1.00 88.25 175 LEU A C 1
ATOM 1350 O O . LEU A 1 175 ? 12.362 -2.068 15.139 1.00 88.25 175 LEU A O 1
ATOM 1354 N N . GLY A 1 176 ? 12.662 -2.922 13.084 1.00 88.81 176 GLY A N 1
ATOM 1355 C CA . GLY A 1 176 ? 11.278 -2.776 12.654 1.00 88.81 176 GLY A CA 1
ATOM 1356 C C . GLY A 1 176 ? 11.112 -2.959 11.152 1.00 88.81 176 GLY A C 1
ATOM 1357 O O . GLY A 1 176 ? 12.054 -3.274 10.418 1.00 88.81 176 GLY A O 1
ATOM 1358 N N . GLY A 1 177 ? 9.893 -2.728 10.687 1.00 91.88 177 GLY A N 1
ATOM 1359 C CA . GLY A 1 177 ? 9.564 -2.739 9.274 1.00 91.88 177 GLY A CA 1
ATOM 1360 C C . GLY A 1 177 ? 8.297 -1.942 8.981 1.00 91.88 177 GLY A C 1
ATOM 1361 O O . GLY A 1 177 ? 7.597 -1.528 9.908 1.00 91.88 177 GLY A O 1
ATOM 1362 N N . PRO A 1 178 ? 7.999 -1.704 7.693 1.00 93.56 178 PRO A N 1
ATOM 1363 C CA . PRO A 1 178 ? 6.854 -0.892 7.315 1.00 93.56 178 PRO A CA 1
ATOM 1364 C C . PRO A 1 178 ? 5.529 -1.431 7.864 1.00 93.56 178 PRO A C 1
ATOM 1366 O O . PRO A 1 178 ? 4.722 -0.659 8.364 1.00 93.56 178 PRO A O 1
ATOM 1369 N N . ASN A 1 179 ? 5.283 -2.742 7.841 1.00 94.81 179 ASN A N 1
ATOM 1370 C CA . ASN A 1 179 ? 4.006 -3.269 8.337 1.00 94.81 179 ASN A CA 1
ATOM 1371 C C . ASN A 1 179 ? 3.868 -3.132 9.861 1.00 94.81 179 ASN A C 1
ATOM 1373 O O . ASN A 1 179 ? 2.774 -2.849 10.349 1.00 94.81 179 ASN A O 1
ATOM 1377 N N . GLN A 1 180 ? 4.970 -3.283 10.599 1.00 92.62 180 GLN A N 1
ATOM 1378 C CA . GLN A 1 180 ? 5.033 -3.016 12.040 1.00 92.62 180 GLN A CA 1
ATOM 1379 C C . GLN A 1 180 ? 4.745 -1.547 12.365 1.00 92.62 180 GLN A C 1
ATOM 1381 O O . GLN A 1 180 ? 3.906 -1.247 13.214 1.00 92.62 180 GLN A O 1
ATOM 1386 N N . GLU A 1 181 ? 5.386 -0.623 11.652 1.00 92.88 181 GLU A N 1
ATOM 1387 C CA . GLU A 1 181 ? 5.178 0.813 11.847 1.00 92.88 181 GLU A CA 1
ATOM 1388 C C . GLU A 1 181 ? 3.750 1.241 11.468 1.00 92.88 181 GLU A C 1
ATOM 1390 O O . GLU A 1 181 ? 3.114 2.018 12.185 1.00 92.88 181 GLU A O 1
ATOM 1395 N N . LEU A 1 182 ? 3.196 0.672 10.392 1.00 94.56 182 LEU A N 1
ATOM 1396 C CA . LEU A 1 182 ? 1.806 0.896 10.000 1.00 94.56 182 LEU A CA 1
ATOM 1397 C C . LEU A 1 182 ? 0.826 0.408 11.069 1.00 94.56 182 LEU A C 1
ATOM 1399 O O . LEU A 1 182 ? -0.130 1.119 11.370 1.00 94.56 182 LEU A O 1
ATOM 1403 N N . ALA A 1 183 ? 1.065 -0.760 11.673 1.00 94.12 183 ALA A N 1
ATOM 1404 C CA . ALA A 1 183 ? 0.227 -1.278 12.753 1.00 94.12 183 ALA A CA 1
ATOM 1405 C C . ALA A 1 183 ? 0.197 -0.336 13.962 1.00 94.12 183 ALA A C 1
ATOM 1407 O O . ALA A 1 183 ? -0.880 -0.028 14.483 1.00 94.12 183 ALA A O 1
ATOM 1408 N N . LEU A 1 184 ? 1.363 0.181 14.354 1.00 90.62 184 LEU A N 1
ATOM 1409 C CA . LEU A 1 184 ? 1.483 1.144 15.442 1.00 90.62 184 LEU A CA 1
ATOM 1410 C C . LEU A 1 184 ? 0.731 2.448 15.139 1.00 90.62 184 LEU A C 1
ATOM 1412 O O . LEU A 1 184 ? -0.103 2.888 15.940 1.00 90.62 184 LEU A O 1
ATOM 1416 N N . TYR A 1 185 ? 0.985 3.065 13.979 1.00 92.88 185 TYR A N 1
ATOM 1417 C CA . TYR A 1 185 ? 0.304 4.308 13.611 1.00 92.88 185 TYR A CA 1
ATOM 1418 C C . TYR A 1 185 ? -1.194 4.114 13.412 1.00 92.88 185 TYR A C 1
ATOM 1420 O O . TYR A 1 185 ? -1.968 4.983 13.815 1.00 92.88 185 TYR A O 1
ATOM 1428 N N . PHE A 1 186 ? -1.620 2.987 12.838 1.00 95.19 186 PHE A N 1
ATOM 1429 C CA . PHE A 1 186 ? -3.034 2.661 12.708 1.00 95.19 186 PHE A CA 1
ATOM 1430 C C . PHE A 1 186 ? -3.703 2.641 14.083 1.00 95.19 186 PHE A C 1
ATOM 1432 O O . PHE A 1 186 ? -4.706 3.323 14.275 1.00 95.19 186 PHE A O 1
ATOM 1439 N N . SER A 1 187 ? -3.128 1.940 15.065 1.00 92.12 187 SER A N 1
ATOM 1440 C CA . SER A 1 187 ? -3.655 1.906 16.435 1.00 92.12 187 SER A CA 1
ATOM 1441 C C . SER A 1 187 ? -3.739 3.286 17.075 1.00 92.12 187 SER A C 1
ATOM 1443 O O . SER A 1 187 ? -4.767 3.637 17.662 1.00 92.12 187 SER A O 1
ATOM 1445 N N . LEU A 1 188 ? -2.682 4.089 16.937 1.00 88.25 188 LEU A N 1
ATOM 1446 C CA . LEU A 1 188 ? -2.635 5.452 17.460 1.00 88.25 188 LEU A CA 1
ATOM 1447 C C . LEU A 1 188 ? -3.723 6.337 16.835 1.00 88.25 188 LEU A C 1
ATOM 1449 O O . LEU A 1 188 ? -4.476 7.015 17.537 1.00 88.25 188 LEU A O 1
ATOM 1453 N N . TYR A 1 189 ? -3.826 6.332 15.509 1.00 92.94 189 TYR A N 1
ATOM 1454 C CA . TYR A 1 189 ? -4.791 7.154 14.786 1.00 92.94 189 TYR A CA 1
ATOM 1455 C C . TYR A 1 189 ? -6.221 6.653 14.965 1.00 92.94 189 TYR A C 1
ATOM 1457 O O . TYR A 1 189 ? -7.129 7.476 15.084 1.00 92.94 189 TYR A O 1
ATOM 1465 N N . TRP A 1 190 ? -6.432 5.341 15.076 1.00 93.12 190 TRP A N 1
ATOM 1466 C CA . TRP A 1 190 ? -7.731 4.765 15.409 1.00 93.12 190 TRP A CA 1
ATOM 1467 C C . TRP A 1 190 ? -8.203 5.260 16.774 1.00 93.12 190 TRP A C 1
ATOM 1469 O O . TRP A 1 190 ? -9.325 5.754 16.900 1.00 93.12 190 TRP A O 1
ATOM 1479 N N . TYR A 1 191 ? -7.328 5.231 17.784 1.00 88.44 191 TYR A N 1
ATOM 1480 C CA . TYR A 1 191 ? -7.637 5.773 19.105 1.00 88.44 191 TYR A CA 1
ATOM 1481 C C . TYR A 1 191 ? -8.074 7.238 19.039 1.00 88.44 191 TYR A C 1
ATOM 1483 O O . TYR A 1 191 ? -9.152 7.569 19.542 1.00 88.44 191 TYR A O 1
ATOM 1491 N N . LEU A 1 192 ? -7.308 8.095 18.356 1.00 86.88 192 LEU A N 1
ATOM 1492 C CA . LEU A 1 192 ? -7.664 9.506 18.164 1.00 86.88 192 LEU A CA 1
ATOM 1493 C C . LEU A 1 192 ? -9.002 9.665 17.426 1.00 86.88 192 LEU A C 1
ATOM 1495 O O . LEU A 1 192 ? -9.844 10.471 17.828 1.00 86.88 192 LEU A O 1
ATOM 1499 N N . ARG A 1 193 ? -9.246 8.852 16.393 1.00 90.06 193 ARG A N 1
ATOM 1500 C CA . ARG A 1 193 ? -10.501 8.853 15.631 1.00 90.06 193 ARG A CA 1
ATOM 1501 C C . ARG A 1 193 ? -11.699 8.494 16.510 1.00 90.06 193 ARG A C 1
ATOM 1503 O O . ARG A 1 193 ? -12.743 9.128 16.393 1.00 90.06 193 ARG A O 1
ATOM 1510 N N . THR A 1 194 ? -11.543 7.563 17.454 1.00 88.81 194 THR A N 1
ATOM 1511 C CA . THR A 1 194 ? -12.604 7.215 18.422 1.00 88.81 194 THR A CA 1
ATOM 1512 C C . THR A 1 194 ? -12.865 8.290 19.486 1.00 88.81 194 THR A C 1
ATOM 1514 O O . THR A 1 194 ? -13.883 8.232 20.182 1.00 88.81 194 THR A O 1
ATOM 1517 N N . GLN A 1 195 ? -11.967 9.269 19.652 1.00 86.06 195 GLN A N 1
ATOM 1518 C CA . GLN A 1 195 ? -12.243 10.470 20.452 1.00 86.06 195 GLN A CA 1
ATOM 1519 C C . GLN A 1 195 ? -13.112 11.462 19.674 1.00 86.06 195 GLN A C 1
ATOM 1521 O O . GLN A 1 195 ? -14.000 12.076 20.255 1.00 86.06 195 GLN A O 1
ATOM 1526 N N . GLN A 1 196 ? -12.885 11.577 18.362 1.00 86.19 196 GLN A N 1
ATOM 1527 C CA . GLN A 1 196 ? -13.677 12.429 17.470 1.00 86.19 196 GLN A CA 1
ATOM 1528 C C . GLN A 1 196 ? -15.082 11.860 17.225 1.00 86.19 196 GLN A C 1
ATOM 1530 O O . GLN A 1 196 ? -16.057 12.605 17.230 1.00 86.19 196 GLN A O 1
ATOM 1535 N N . TYR A 1 197 ? -15.188 10.539 17.055 1.00 87.81 197 TYR A N 1
ATOM 1536 C CA . TYR A 1 197 ? -16.440 9.832 16.788 1.00 87.81 197 TYR A CA 1
ATOM 1537 C C . TYR A 1 197 ? -16.657 8.731 17.836 1.00 87.81 197 TYR A C 1
ATOM 1539 O O . TYR A 1 197 ? -16.205 7.599 17.643 1.00 87.81 197 TYR A O 1
ATOM 1547 N N . PRO A 1 198 ? -17.355 9.027 18.950 1.00 90.94 198 PRO A N 1
ATOM 1548 C CA . PRO A 1 198 ? -17.547 8.068 20.039 1.00 90.94 198 PRO A CA 1
ATOM 1549 C C . PRO A 1 198 ? -18.215 6.748 19.626 1.00 90.94 198 PRO A C 1
ATOM 1551 O O . PRO A 1 198 ? -17.885 5.721 20.210 1.00 90.94 198 PRO A O 1
ATOM 1554 N N . ILE A 1 199 ? -19.072 6.752 18.595 1.00 91.69 199 ILE A N 1
ATOM 1555 C CA . ILE A 1 199 ? -19.726 5.547 18.045 1.00 91.69 199 ILE A CA 1
ATOM 1556 C C . ILE A 1 199 ? -18.720 4.480 17.588 1.00 91.69 199 ILE A C 1
ATOM 1558 O O . ILE A 1 199 ? -18.958 3.287 17.730 1.00 91.69 199 ILE A O 1
ATOM 1562 N N . LEU A 1 200 ? -17.530 4.889 17.134 1.00 91.38 200 LEU A N 1
ATOM 1563 C CA . LEU A 1 200 ? -16.483 3.959 16.701 1.00 91.38 200 LEU A CA 1
ATOM 1564 C C . LEU A 1 200 ? -15.949 3.091 17.850 1.00 91.38 200 LEU A C 1
ATOM 1566 O O . LEU A 1 200 ? -15.296 2.080 17.605 1.00 91.38 200 LEU A O 1
ATOM 1570 N N . ARG A 1 201 ? -16.194 3.471 19.112 1.00 90.75 201 ARG A N 1
ATOM 1571 C CA . ARG A 1 201 ? -15.753 2.703 20.286 1.00 90.75 201 ARG A CA 1
ATOM 1572 C C . ARG A 1 201 ? -16.526 1.405 20.473 1.00 90.75 201 ARG A C 1
ATOM 1574 O O . ARG A 1 201 ? -16.010 0.549 21.191 1.00 90.75 201 ARG A O 1
ATOM 1581 N N . GLU A 1 202 ? -17.711 1.306 19.874 1.00 90.81 202 GLU A N 1
ATOM 1582 C CA . GLU A 1 202 ? -18.597 0.137 19.917 1.00 90.81 202 GLU A CA 1
ATOM 1583 C C . GLU A 1 202 ? -18.134 -0.971 18.959 1.00 90.81 202 GLU A C 1
ATOM 1585 O O . GLU A 1 202 ? -18.606 -2.099 19.048 1.00 90.81 202 GLU A O 1
ATOM 1590 N N . TYR A 1 203 ? -17.158 -0.674 18.092 1.00 91.56 203 TYR A N 1
ATOM 1591 C CA . TYR A 1 203 ? -16.612 -1.610 17.119 1.00 91.56 203 TYR A CA 1
ATOM 1592 C C . TYR A 1 203 ? -15.219 -2.092 17.510 1.00 91.56 203 TYR A C 1
ATOM 1594 O O . TYR A 1 203 ? -14.349 -1.326 17.940 1.00 91.56 203 TYR A O 1
ATOM 1602 N N . THR A 1 204 ? -14.989 -3.380 17.272 1.00 91.75 204 THR A N 1
ATOM 1603 C CA . THR A 1 204 ? -13.656 -3.979 17.294 1.00 91.75 204 THR A CA 1
ATOM 1604 C C . THR A 1 204 ? -13.040 -3.836 15.910 1.00 91.75 204 THR A C 1
ATOM 1606 O O . THR A 1 204 ? -13.513 -4.443 14.956 1.00 91.75 204 THR A O 1
ATOM 1609 N N . VAL A 1 205 ? -11.983 -3.029 15.801 1.00 94.19 205 VAL A N 1
ATOM 1610 C CA . VAL A 1 205 ? -11.264 -2.804 14.542 1.00 94.19 205 VAL A CA 1
ATOM 1611 C C . VAL A 1 205 ? -9.819 -3.225 14.712 1.00 94.19 205 VAL A C 1
ATOM 1613 O O . VAL A 1 205 ? -9.134 -2.768 15.632 1.00 94.19 205 VAL A O 1
ATOM 1616 N N . TRP A 1 206 ? -9.398 -4.138 13.845 1.00 94.88 206 TRP A N 1
ATOM 1617 C CA . TRP A 1 206 ? -8.049 -4.673 13.794 1.00 94.88 206 TRP A CA 1
ATOM 1618 C C . TRP A 1 206 ? -7.434 -4.321 12.446 1.00 94.88 206 TRP A C 1
ATOM 1620 O O . TRP A 1 206 ? -8.097 -4.353 11.410 1.00 94.88 206 TRP A O 1
ATOM 1630 N N . PHE A 1 207 ? -6.154 -4.001 12.479 1.00 96.00 207 PHE A N 1
ATOM 1631 C CA . PHE A 1 207 ? -5.287 -3.924 11.324 1.00 96.00 207 PHE A CA 1
ATOM 1632 C C . PHE A 1 207 ? -4.340 -5.119 11.364 1.00 96.00 207 PHE A C 1
ATOM 1634 O O . PHE A 1 207 ? -3.790 -5.437 12.415 1.00 96.00 207 PHE A O 1
ATOM 1641 N N . LEU A 1 208 ? -4.129 -5.750 10.217 1.00 95.38 208 LEU A N 1
ATOM 1642 C CA . LEU A 1 208 ? -3.095 -6.753 10.012 1.00 95.38 208 LEU A CA 1
ATOM 1643 C C . LEU A 1 208 ? -2.273 -6.322 8.801 1.00 95.38 208 LEU A C 1
ATOM 1645 O O . LEU A 1 208 ? -2.800 -6.229 7.693 1.00 95.38 208 LEU A O 1
ATOM 1649 N N . GLY A 1 209 ? -0.990 -6.056 9.028 1.00 94.94 209 GLY A N 1
ATOM 1650 C CA . GLY A 1 209 ? -0.019 -5.782 7.976 1.00 94.94 209 GLY A CA 1
ATOM 1651 C C . GLY A 1 209 ? 0.972 -6.931 7.874 1.00 94.94 209 GLY A C 1
ATOM 1652 O O . GLY A 1 209 ? 1.499 -7.375 8.893 1.00 94.94 209 GLY A O 1
ATOM 1653 N N . GLY A 1 210 ? 1.254 -7.391 6.656 1.00 93.38 210 GLY A N 1
ATOM 1654 C CA . GLY A 1 210 ? 2.148 -8.519 6.421 1.00 93.38 210 GLY A CA 1
ATOM 1655 C C . GLY A 1 210 ? 2.889 -8.427 5.092 1.00 93.38 210 GLY A C 1
ATOM 1656 O O . GLY A 1 210 ? 2.328 -8.084 4.053 1.00 93.38 210 GLY A O 1
ATOM 1657 N N . SER A 1 211 ? 4.171 -8.768 5.133 1.00 92.44 211 SER A N 1
ATOM 1658 C CA . SER A 1 211 ? 5.049 -8.900 3.981 1.00 92.44 211 SER A CA 1
ATOM 1659 C C . SER A 1 211 ? 5.001 -10.328 3.442 1.00 92.44 211 SER A C 1
ATOM 1661 O O . SER A 1 211 ? 5.322 -11.286 4.148 1.00 92.44 211 SER A O 1
ATOM 1663 N N . SER A 1 212 ? 4.692 -10.475 2.153 1.00 90.31 212 SER A N 1
ATOM 1664 C CA . SER A 1 212 ? 4.709 -11.772 1.460 1.00 90.31 212 SER A CA 1
ATOM 1665 C C . SER A 1 212 ? 6.111 -12.382 1.328 1.00 90.31 212 SER A C 1
ATOM 1667 O O . SER A 1 212 ? 6.240 -13.549 0.971 1.00 90.31 212 SER A O 1
ATOM 1669 N N . TYR A 1 213 ? 7.167 -11.633 1.665 1.00 88.56 213 TYR A N 1
ATOM 1670 C CA . TYR A 1 213 ? 8.529 -12.163 1.783 1.00 88.56 213 TYR A CA 1
ATOM 1671 C C . TYR A 1 213 ? 8.766 -12.942 3.088 1.00 88.56 213 TYR A C 1
ATOM 1673 O O . TYR A 1 213 ? 9.858 -13.473 3.286 1.00 88.56 213 TYR A O 1
ATOM 1681 N N . GLY A 1 214 ? 7.786 -12.978 4.001 1.00 92.06 214 GLY A N 1
ATOM 1682 C CA . GLY A 1 214 ? 7.893 -13.655 5.297 1.00 92.06 214 GLY A CA 1
ATOM 1683 C C . GLY A 1 214 ? 8.746 -12.913 6.330 1.00 92.06 214 GLY A C 1
ATOM 1684 O O . GLY A 1 214 ? 9.011 -13.456 7.397 1.00 92.06 214 GLY A O 1
ATOM 1685 N N . LYS A 1 215 ? 9.183 -11.687 6.012 1.00 93.69 215 LYS A N 1
ATOM 1686 C CA . LYS A 1 215 ? 9.911 -10.770 6.897 1.00 93.69 215 LYS A CA 1
ATOM 1687 C C . LYS A 1 215 ? 9.536 -9.322 6.601 1.00 93.69 215 LYS A C 1
ATOM 1689 O O . LYS A 1 215 ? 9.299 -8.970 5.441 1.00 93.69 215 LYS A O 1
ATOM 1694 N N . ASP A 1 216 ? 9.547 -8.491 7.630 1.00 93.25 216 ASP A N 1
ATOM 1695 C CA . ASP A 1 216 ? 9.215 -7.074 7.593 1.00 93.25 216 ASP A CA 1
ATOM 1696 C C . ASP A 1 216 ? 10.405 -6.247 8.092 1.00 93.25 216 ASP A C 1
ATOM 1698 O O . ASP A 1 216 ? 10.825 -6.333 9.250 1.00 93.25 216 ASP A O 1
ATOM 1702 N N . GLY A 1 217 ? 10.988 -5.480 7.169 1.00 91.06 217 GLY A N 1
ATOM 1703 C CA . GLY A 1 217 ? 12.207 -4.710 7.401 1.00 91.06 217 GLY A CA 1
ATOM 1704 C C . GLY A 1 217 ? 13.395 -5.573 7.838 1.00 91.06 217 GLY A C 1
ATOM 1705 O O . GLY A 1 217 ? 13.713 -6.579 7.202 1.00 91.06 217 GLY A O 1
ATOM 1706 N N . ASN A 1 218 ? 14.079 -5.158 8.904 1.00 91.25 218 ASN A N 1
ATOM 1707 C CA . ASN A 1 218 ? 15.266 -5.836 9.446 1.00 91.25 218 ASN A CA 1
ATOM 1708 C C . ASN A 1 218 ? 14.932 -6.816 10.590 1.00 91.25 218 ASN A C 1
ATOM 1710 O O . ASN A 1 218 ? 15.811 -7.170 11.378 1.00 91.25 218 ASN A O 1
ATOM 1714 N N . THR A 1 219 ? 13.680 -7.272 10.673 1.00 90.50 219 THR A N 1
ATOM 1715 C CA . THR A 1 219 ? 13.187 -8.158 11.739 1.00 90.50 219 THR A CA 1
ATOM 1716 C C . THR A 1 219 ? 12.875 -9.568 11.217 1.00 90.50 219 THR A C 1
ATOM 1718 O O . THR A 1 219 ? 12.691 -9.760 10.010 1.00 90.50 219 THR A O 1
ATOM 1721 N N . PRO A 1 220 ? 12.823 -10.592 12.092 1.00 92.50 220 PRO A N 1
ATOM 1722 C CA . PRO A 1 220 ? 12.365 -11.925 11.703 1.00 92.50 220 PRO A CA 1
ATOM 1723 C C . PRO A 1 220 ? 10.839 -12.018 11.531 1.00 92.50 220 PRO A C 1
ATOM 1725 O O . PRO A 1 220 ? 10.373 -12.999 10.959 1.00 92.50 220 PRO A O 1
ATOM 1728 N N . ALA A 1 221 ? 10.073 -11.037 12.018 1.00 93.12 221 ALA A N 1
ATOM 1729 C CA . ALA A 1 221 ? 8.617 -11.019 11.923 1.00 93.12 221 ALA A CA 1
ATOM 1730 C C . ALA A 1 221 ? 8.163 -10.687 10.500 1.00 93.12 221 ALA A C 1
ATOM 1732 O O . ALA A 1 221 ? 8.796 -9.881 9.826 1.00 93.12 221 ALA A O 1
ATOM 1733 N N . ALA A 1 222 ? 7.044 -11.258 10.049 1.00 94.44 222 ALA A N 1
ATOM 1734 C CA . ALA A 1 222 ? 6.475 -10.956 8.732 1.00 94.44 222 ALA A CA 1
ATOM 1735 C C . ALA A 1 222 ? 5.680 -9.637 8.701 1.00 94.44 222 ALA A C 1
ATOM 1737 O O . ALA A 1 222 ? 5.356 -9.148 7.621 1.00 94.44 222 ALA A O 1
ATOM 1738 N N . GLY A 1 223 ? 5.370 -9.065 9.865 1.00 95.12 223 GLY A N 1
ATOM 1739 C CA . GLY A 1 223 ? 4.570 -7.856 10.033 1.00 95.12 223 GLY A CA 1
ATOM 1740 C C . GLY A 1 223 ? 4.006 -7.773 11.452 1.00 95.12 223 GLY A C 1
ATOM 1741 O O . GLY A 1 223 ? 4.619 -8.308 12.377 1.00 95.12 223 GLY A O 1
ATOM 1742 N N . ALA A 1 224 ? 2.856 -7.118 11.630 1.00 94.75 224 ALA A N 1
ATOM 1743 C CA . ALA A 1 224 ? 2.233 -6.935 12.943 1.00 94.75 224 ALA A CA 1
ATOM 1744 C C . ALA A 1 224 ? 0.720 -6.685 12.870 1.00 94.75 224 ALA A C 1
ATOM 1746 O O . ALA A 1 224 ? 0.157 -6.405 11.806 1.00 94.75 224 ALA A O 1
ATOM 1747 N N . TYR A 1 225 ? 0.094 -6.726 14.047 1.00 93.81 225 TYR A N 1
ATOM 1748 C CA . TYR A 1 225 ? -1.304 -6.375 14.262 1.00 93.81 225 TYR A CA 1
ATOM 1749 C C . TYR A 1 225 ? -1.430 -5.015 14.949 1.00 93.81 225 TYR A C 1
ATOM 1751 O O . TYR A 1 225 ? -0.721 -4.726 15.911 1.00 93.81 225 TYR A O 1
ATOM 1759 N N . GLY A 1 226 ? -2.370 -4.195 14.487 1.00 91.31 226 GLY A N 1
ATOM 1760 C CA . GLY A 1 226 ? -2.801 -2.971 15.155 1.00 91.31 226 GLY A CA 1
ATOM 1761 C C . GLY A 1 226 ? -4.211 -3.145 15.708 1.00 91.31 226 GLY A C 1
ATOM 1762 O O . GLY A 1 226 ? -5.115 -3.560 14.993 1.00 91.31 226 GLY A O 1
ATOM 1763 N N . TYR A 1 227 ? -4.435 -2.831 16.977 1.00 87.19 227 TYR A N 1
ATOM 1764 C CA . TYR A 1 227 ? -5.757 -2.872 17.610 1.00 87.19 227 TYR A CA 1
ATOM 1765 C C . TYR A 1 227 ? -5.908 -1.755 18.651 1.00 87.19 227 TYR A C 1
ATOM 1767 O O . TYR A 1 227 ? -4.959 -1.034 18.967 1.00 87.19 227 TYR A O 1
ATOM 1775 N N . LYS A 1 228 ? -7.125 -1.563 19.170 1.00 81.12 228 LYS A N 1
ATOM 1776 C CA . LYS A 1 228 ? -7.468 -0.427 20.045 1.00 81.12 228 LYS A CA 1
ATOM 1777 C C . LYS A 1 228 ? -6.624 -0.361 21.326 1.00 81.12 228 LYS A C 1
ATOM 1779 O O . LYS A 1 228 ? -6.084 0.703 21.618 1.00 81.12 228 LYS A O 1
ATOM 1784 N N . SER A 1 229 ? -6.498 -1.457 22.079 1.00 77.19 229 SER A N 1
ATOM 1785 C CA . SER A 1 229 ? -5.727 -1.474 23.338 1.00 77.19 229 SER A CA 1
ATOM 1786 C C . SER A 1 229 ? -4.223 -1.320 23.130 1.00 77.19 229 SER A C 1
ATOM 1788 O O . SER A 1 229 ? -3.561 -0.764 23.996 1.00 77.19 229 SER A O 1
ATOM 1790 N N . LEU A 1 230 ? -3.697 -1.672 21.950 1.00 74.62 230 LEU A N 1
ATOM 1791 C CA . LEU A 1 230 ? -2.289 -1.436 21.639 1.00 74.62 230 LEU A CA 1
ATOM 1792 C C . LEU A 1 230 ? -1.923 0.038 21.843 1.00 74.62 230 LEU A C 1
ATOM 1794 O O . LEU A 1 230 ? -0.905 0.354 22.441 1.00 74.62 230 LEU A O 1
ATOM 1798 N N . SER A 1 231 ? -2.798 0.956 21.420 1.00 68.62 231 SER A N 1
ATOM 1799 C CA . SER A 1 231 ? -2.568 2.380 21.652 1.00 68.62 231 SER A CA 1
ATOM 1800 C C . SER A 1 231 ? -2.520 2.733 23.137 1.00 68.62 231 SER A C 1
ATOM 1802 O O . SER A 1 231 ? -1.645 3.486 23.521 1.00 68.62 231 SER A O 1
ATOM 1804 N N . THR A 1 232 ? -3.388 2.202 24.000 1.00 70.31 232 THR A N 1
ATOM 1805 C CA . THR A 1 232 ? -3.379 2.578 25.425 1.00 70.31 232 THR A CA 1
ATOM 1806 C C . THR A 1 232 ? -2.139 2.077 26.149 1.00 70.31 232 THR A C 1
ATOM 1808 O O . THR A 1 232 ? -1.652 2.760 27.048 1.00 70.31 232 THR A O 1
ATOM 1811 N N . ASP A 1 233 ? -1.614 0.934 25.717 1.00 71.62 233 ASP A N 1
ATOM 1812 C CA . ASP A 1 233 ? -0.426 0.314 26.299 1.00 71.62 233 ASP A CA 1
ATOM 1813 C C . ASP A 1 233 ? 0.850 1.031 25.824 1.00 71.62 233 ASP A C 1
ATOM 1815 O O . ASP A 1 233 ? 1.787 1.242 26.593 1.00 71.62 233 ASP A O 1
ATOM 1819 N N . VAL A 1 234 ? 0.854 1.477 24.564 1.00 68.88 234 VAL A N 1
ATOM 1820 C CA . VAL A 1 234 ? 2.022 2.062 23.889 1.00 68.88 234 VAL A CA 1
ATOM 1821 C C . VAL A 1 234 ? 2.067 3.594 23.981 1.00 68.88 234 VAL A C 1
ATOM 1823 O O . VAL A 1 234 ? 3.148 4.183 23.987 1.00 68.88 234 VAL A O 1
ATOM 1826 N N . TYR A 1 235 ? 0.918 4.269 24.088 1.00 69.25 235 TYR A N 1
ATOM 1827 C CA . TYR A 1 235 ? 0.811 5.735 24.056 1.00 69.25 235 TYR A CA 1
ATOM 1828 C C . TYR A 1 235 ? 1.628 6.445 25.143 1.00 69.25 235 TYR A C 1
ATOM 1830 O O . TYR A 1 235 ? 2.251 7.453 24.813 1.00 69.25 235 TYR A O 1
ATOM 1838 N N . PRO A 1 236 ? 1.692 5.968 26.405 1.00 73.31 236 PRO A N 1
ATOM 1839 C CA . PRO A 1 236 ? 2.528 6.605 27.422 1.00 73.31 236 PRO A CA 1
ATOM 1840 C C . PRO A 1 236 ? 4.017 6.623 27.049 1.00 73.31 236 PRO A C 1
ATOM 1842 O O . PRO A 1 236 ? 4.676 7.655 27.191 1.00 73.31 236 PRO A O 1
ATOM 1845 N N . GLU A 1 237 ? 4.544 5.511 26.530 1.00 71.50 237 GLU A N 1
ATOM 1846 C CA . GLU A 1 237 ? 5.942 5.424 26.096 1.00 71.50 237 GLU A CA 1
ATOM 1847 C C . GLU A 1 237 ? 6.171 6.192 24.785 1.00 71.50 237 GLU A C 1
ATOM 1849 O O . GLU A 1 237 ? 7.169 6.906 24.661 1.00 71.50 237 GLU A O 1
ATOM 1854 N N . PHE A 1 238 ? 5.210 6.159 23.855 1.00 70.19 238 PHE A N 1
ATOM 1855 C CA . PHE A 1 238 ? 5.228 6.977 22.640 1.00 70.19 238 PHE A CA 1
ATOM 1856 C C . PHE A 1 238 ? 5.285 8.477 22.964 1.00 70.19 238 PHE A C 1
ATOM 1858 O O . PHE A 1 238 ? 6.152 9.182 22.452 1.00 70.19 238 PHE A O 1
ATOM 1865 N N . GLU A 1 239 ? 4.412 8.986 23.839 1.00 71.38 239 GLU A N 1
ATOM 1866 C CA . GLU A 1 239 ? 4.396 10.401 24.237 1.00 71.38 239 GLU A CA 1
ATOM 1867 C C . GLU A 1 239 ? 5.686 10.806 24.951 1.00 71.38 239 GLU A C 1
ATOM 1869 O O . GLU A 1 239 ? 6.248 11.868 24.674 1.00 71.38 239 GLU A O 1
ATOM 1874 N N . LYS A 1 240 ? 6.208 9.947 25.829 1.00 73.94 240 LYS A N 1
ATOM 1875 C CA . LYS A 1 240 ? 7.486 10.176 26.511 1.00 73.94 240 LYS A CA 1
ATOM 1876 C C . LYS A 1 240 ? 8.636 10.295 25.515 1.00 73.94 240 LYS A C 1
ATOM 1878 O O . LYS A 1 240 ? 9.412 11.251 25.588 1.00 73.94 240 LYS A O 1
ATOM 1883 N N . ALA A 1 241 ? 8.733 9.368 24.570 1.00 70.25 241 ALA A N 1
ATOM 1884 C CA . ALA A 1 241 ? 9.807 9.360 23.591 1.00 70.25 241 ALA A CA 1
ATOM 1885 C C . ALA A 1 241 ? 9.640 10.478 22.540 1.00 70.25 241 ALA A C 1
ATOM 1887 O O . ALA A 1 241 ? 10.615 11.157 22.216 1.00 70.25 241 ALA A O 1
ATOM 1888 N N . LYS A 1 242 ? 8.409 10.800 22.120 1.00 71.62 242 LYS A N 1
ATOM 1889 C CA . LYS A 1 242 ? 8.095 11.960 21.263 1.00 71.62 242 LYS A CA 1
ATOM 1890 C C . LYS A 1 242 ? 8.411 13.290 21.942 1.00 71.62 242 LYS A C 1
ATOM 1892 O O . LYS A 1 242 ? 8.979 14.185 21.320 1.00 71.62 242 LYS A O 1
ATOM 1897 N N . SER A 1 243 ? 8.073 13.437 23.220 1.00 74.44 243 SER A N 1
ATOM 1898 C CA . SER A 1 243 ? 8.405 14.625 24.014 1.00 74.44 243 SER A CA 1
ATOM 1899 C C . SER A 1 243 ? 9.919 14.796 24.149 1.00 74.44 243 SER A C 1
ATOM 1901 O O . SER A 1 243 ? 10.453 15.896 23.954 1.00 74.44 243 SER A O 1
ATOM 1903 N N . ALA A 1 244 ? 10.633 13.696 24.402 1.00 71.75 244 ALA A N 1
ATOM 1904 C CA . ALA A 1 244 ? 12.088 13.687 24.468 1.00 71.75 244 ALA A CA 1
ATOM 1905 C C . ALA A 1 244 ? 12.719 14.060 23.112 1.00 71.75 244 ALA A C 1
ATOM 1907 O O . ALA A 1 244 ? 13.607 14.918 23.070 1.00 71.75 244 ALA A O 1
ATOM 1908 N N . PHE A 1 245 ? 12.202 13.507 22.010 1.00 74.44 245 PHE A N 1
ATOM 1909 C CA . PHE A 1 245 ? 12.596 13.860 20.646 1.00 74.44 245 PHE A CA 1
ATOM 1910 C C . PHE A 1 245 ? 12.367 15.347 20.357 1.00 74.44 245 PHE A C 1
ATOM 1912 O O . PHE A 1 245 ? 13.316 16.055 20.028 1.00 74.44 245 PHE A O 1
ATOM 1919 N N . ASN A 1 246 ? 11.149 15.858 20.558 1.00 73.19 246 ASN A N 1
ATOM 1920 C CA . ASN A 1 246 ? 10.805 17.260 20.303 1.00 73.19 246 ASN A CA 1
ATOM 1921 C C . ASN A 1 246 ? 11.675 18.219 21.123 1.00 73.19 246 ASN A C 1
ATOM 1923 O O . ASN A 1 246 ? 12.143 19.237 20.612 1.00 73.19 246 ASN A O 1
ATOM 1927 N N . THR A 1 247 ? 11.939 17.877 22.385 1.00 76.81 247 THR A N 1
ATOM 1928 C CA . THR A 1 247 ? 12.821 18.658 23.261 1.00 76.81 247 THR A CA 1
ATOM 1929 C C . THR A 1 247 ? 14.249 18.691 22.723 1.00 76.81 247 THR A C 1
ATOM 1931 O O . THR A 1 247 ? 14.892 19.744 22.712 1.00 76.81 247 THR A O 1
ATOM 1934 N N . ALA A 1 248 ? 14.769 17.545 22.288 1.00 71.25 248 ALA A N 1
ATOM 1935 C CA . ALA A 1 248 ? 16.115 17.444 21.748 1.00 71.25 248 ALA A CA 1
ATOM 1936 C C . ALA A 1 248 ? 16.233 18.135 20.374 1.00 71.25 248 ALA A C 1
ATOM 1938 O O . ALA A 1 248 ? 17.194 18.873 20.147 1.00 71.25 248 ALA A O 1
ATOM 1939 N N . HIS A 1 249 ? 15.217 18.010 19.518 1.00 70.62 249 HIS A N 1
ATOM 1940 C CA . HIS A 1 249 ? 15.120 18.692 18.229 1.00 70.62 249 HIS A CA 1
ATOM 1941 C C . HIS A 1 249 ? 15.047 20.218 18.390 1.00 70.62 249 HIS A C 1
ATOM 1943 O O . HIS A 1 249 ? 15.801 20.942 17.746 1.00 70.62 249 HIS A O 1
ATOM 1949 N N . ALA A 1 250 ? 14.222 20.730 19.310 1.00 76.94 250 ALA A N 1
ATOM 1950 C CA . ALA A 1 250 ? 14.138 22.165 19.595 1.00 76.94 250 ALA A CA 1
ATOM 1951 C C . ALA A 1 250 ? 15.471 22.736 20.116 1.00 76.94 250 ALA A C 1
ATOM 1953 O O . ALA A 1 250 ? 15.890 23.824 19.714 1.00 76.94 250 ALA A O 1
ATOM 1954 N N . LYS A 1 251 ? 16.180 21.989 20.978 1.00 76.56 251 LYS A N 1
ATOM 1955 C CA . LYS A 1 251 ? 17.529 22.363 21.440 1.00 76.56 251 LYS A CA 1
ATOM 1956 C C . LYS A 1 251 ? 18.535 22.394 20.292 1.00 76.56 251 LYS A C 1
ATOM 1958 O O . LYS A 1 251 ? 19.329 23.330 20.215 1.00 76.56 251 LYS A O 1
ATOM 1963 N N . TRP A 1 252 ? 18.509 21.390 19.416 1.00 71.75 252 TRP A N 1
ATOM 1964 C CA . TRP A 1 252 ? 19.364 21.352 18.233 1.00 71.75 252 TRP A CA 1
ATOM 1965 C C . TRP A 1 252 ? 19.084 22.532 17.299 1.00 71.75 252 TRP A C 1
ATOM 1967 O O . TRP A 1 252 ? 20.019 23.231 16.913 1.00 71.75 252 TRP A O 1
ATOM 1977 N N . TRP A 1 253 ? 17.810 22.805 17.008 1.00 69.31 253 TRP A N 1
ATOM 1978 C CA . TRP A 1 253 ? 17.395 23.899 16.131 1.00 69.31 253 TRP A CA 1
ATOM 1979 C C . TRP A 1 253 ? 17.917 25.247 16.634 1.00 69.31 253 TRP A C 1
ATOM 1981 O O . TRP A 1 253 ? 18.555 25.988 15.888 1.00 69.31 253 TRP A O 1
ATOM 1991 N N . LYS A 1 254 ? 17.762 25.511 17.937 1.00 75.06 254 LYS A N 1
ATOM 1992 C CA . LYS A 1 254 ? 18.276 26.726 18.580 1.00 75.06 254 LYS A CA 1
ATOM 1993 C C . LYS A 1 254 ? 19.804 26.846 18.486 1.00 75.06 254 LYS A C 1
ATOM 1995 O O . LYS A 1 254 ? 20.325 27.915 18.185 1.00 75.06 254 LYS A O 1
ATOM 2000 N N . LEU A 1 255 ? 20.535 25.747 18.690 1.00 68.06 255 LEU A N 1
ATOM 2001 C CA . LEU A 1 255 ? 21.998 25.721 18.536 1.00 68.06 255 LEU A CA 1
ATOM 2002 C C . LEU A 1 255 ? 22.446 25.963 17.086 1.00 68.06 255 LEU A C 1
ATOM 2004 O O . LEU A 1 255 ? 23.531 26.509 16.863 1.00 68.06 255 LEU A O 1
ATOM 2008 N N . ASN A 1 256 ? 21.627 25.549 16.117 1.00 65.06 256 ASN A N 1
ATOM 2009 C CA . ASN A 1 256 ? 21.889 25.725 14.695 1.00 65.06 256 ASN A CA 1
ATOM 2010 C C . ASN A 1 256 ? 21.624 27.176 14.243 1.00 65.06 256 ASN A C 1
ATOM 2012 O O . ASN A 1 256 ? 22.449 27.757 13.536 1.00 65.06 256 ASN A O 1
ATOM 2016 N N . GLU A 1 257 ? 20.540 27.799 14.722 1.00 66.75 257 GLU A N 1
ATOM 2017 C CA . GLU A 1 257 ? 20.245 29.228 14.505 1.00 66.75 257 GLU A CA 1
ATOM 2018 C C . GLU A 1 257 ? 21.314 30.148 15.117 1.00 66.75 257 GLU A C 1
ATOM 2020 O O . GLU A 1 257 ? 21.712 31.137 14.501 1.00 66.75 257 G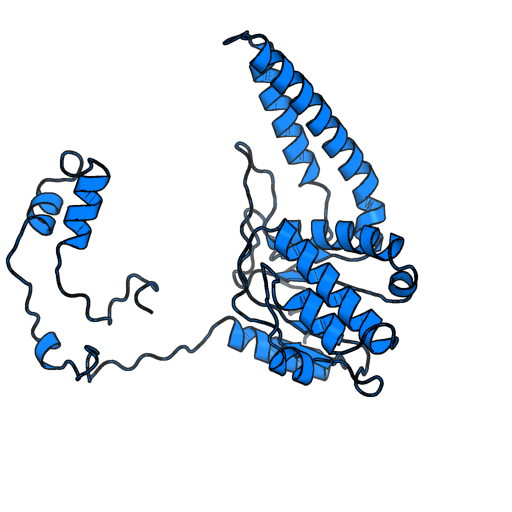LU A O 1
ATOM 2025 N N . GLU A 1 258 ? 21.867 29.790 16.280 1.00 68.69 258 GLU A N 1
ATOM 2026 C CA . GLU A 1 258 ? 22.924 30.555 16.961 1.00 68.69 258 GLU A CA 1
ATOM 2027 C C . GLU A 1 258 ? 24.317 30.463 16.279 1.00 68.69 258 GLU A C 1
ATOM 2029 O O . GLU A 1 258 ? 25.314 30.933 16.831 1.00 68.69 258 GLU A O 1
ATOM 2034 N N . ARG A 1 259 ? 24.430 29.883 15.068 1.00 54.09 259 ARG A N 1
ATOM 2035 C CA . ARG A 1 259 ? 25.683 29.748 14.282 1.00 54.09 259 ARG A CA 1
ATOM 2036 C C . ARG A 1 259 ? 26.863 29.130 15.056 1.00 54.09 259 ARG A C 1
ATOM 2038 O O . ARG A 1 259 ? 28.026 29.356 14.713 1.00 54.09 259 ARG A O 1
ATOM 2045 N N . ARG A 1 260 ? 26.618 28.268 16.049 1.00 53.16 260 ARG A N 1
ATOM 2046 C CA . ARG A 1 260 ? 27.680 27.465 16.691 1.00 53.16 260 ARG A CA 1
ATOM 2047 C C . ARG A 1 260 ? 28.019 26.233 15.852 1.00 53.16 260 ARG A C 1
ATOM 2049 O O . ARG A 1 260 ? 27.856 25.091 16.284 1.00 53.16 260 ARG A O 1
ATOM 2056 N N . PHE A 1 261 ? 28.544 26.461 14.649 1.00 48.16 261 PHE A N 1
ATOM 2057 C CA . PHE A 1 261 ? 29.130 25.395 13.844 1.00 48.16 261 PHE A CA 1
ATOM 2058 C C . PHE A 1 261 ? 30.329 24.816 14.619 1.00 48.16 261 PHE A C 1
ATOM 2060 O O . PHE A 1 261 ? 31.300 25.525 14.874 1.00 48.16 261 PHE A O 1
ATOM 2067 N N . ARG A 1 262 ? 30.258 23.520 14.967 1.00 49.62 262 ARG A N 1
ATOM 2068 C CA . ARG A 1 262 ? 31.311 22.691 15.610 1.00 49.62 262 ARG A CA 1
ATOM 2069 C C . ARG A 1 262 ? 31.391 22.652 17.147 1.00 49.62 262 ARG A C 1
ATOM 2071 O O . ARG A 1 262 ? 32.472 22.417 17.683 1.00 49.62 262 ARG A O 1
ATOM 2078 N N . SER A 1 263 ? 30.291 22.785 17.893 1.00 53.91 263 SER A N 1
ATOM 2079 C CA . SER A 1 263 ? 30.322 22.361 19.308 1.00 53.91 263 SER A CA 1
ATOM 2080 C C . SER A 1 263 ? 30.004 20.860 19.439 1.00 53.91 263 SER A C 1
ATOM 2082 O O . SER A 1 263 ? 28.991 20.394 18.924 1.00 53.91 263 SER A O 1
ATOM 2084 N N . LYS A 1 264 ? 30.849 20.093 20.154 1.00 53.50 264 LYS A N 1
ATOM 2085 C CA . LYS A 1 264 ? 30.611 18.665 20.497 1.00 53.50 264 LYS A CA 1
ATOM 2086 C C . LYS A 1 264 ? 29.224 18.425 21.119 1.00 53.50 264 LYS A C 1
ATOM 2088 O O . LYS A 1 264 ? 28.666 17.346 20.986 1.00 53.50 264 LYS A O 1
ATOM 2093 N N . ILE A 1 265 ? 28.660 19.447 21.763 1.00 55.88 265 ILE A N 1
ATOM 2094 C CA . ILE A 1 265 ? 27.342 19.425 22.405 1.00 55.88 265 ILE A CA 1
ATOM 2095 C C . ILE A 1 265 ? 26.211 19.349 21.370 1.00 55.88 265 ILE A C 1
ATOM 2097 O O . ILE A 1 265 ? 25.304 18.541 21.537 1.00 55.88 265 ILE A O 1
ATOM 2101 N N . ALA A 1 266 ? 26.273 20.136 20.288 1.00 51.16 266 ALA A N 1
ATOM 2102 C CA . ALA A 1 266 ? 25.263 20.096 19.226 1.00 51.16 266 ALA A CA 1
ATOM 2103 C C . ALA A 1 266 ? 25.249 18.738 18.503 1.00 51.16 266 ALA A C 1
ATOM 2105 O O . ALA A 1 266 ? 24.184 18.218 18.183 1.00 51.16 266 ALA A O 1
ATOM 2106 N N . VAL A 1 267 ? 26.430 18.140 18.320 1.00 55.31 267 VAL A N 1
ATOM 2107 C CA . VAL A 1 267 ? 26.589 16.796 17.748 1.00 55.31 267 VAL A CA 1
ATOM 2108 C C . VAL A 1 267 ? 26.025 15.730 18.696 1.00 55.31 267 VAL A C 1
ATOM 2110 O O . VAL A 1 267 ? 25.204 14.925 18.277 1.00 55.31 267 VAL A O 1
ATOM 2113 N N . ASN A 1 268 ? 26.362 15.766 19.990 1.00 56.41 268 ASN A N 1
ATOM 2114 C CA . ASN A 1 268 ? 25.832 14.810 20.974 1.00 56.41 268 ASN A CA 1
ATOM 2115 C C . ASN A 1 268 ? 24.309 14.917 21.173 1.00 56.41 268 ASN A C 1
ATOM 2117 O O . ASN A 1 268 ? 23.656 13.907 21.416 1.00 56.41 268 ASN A O 1
ATOM 2121 N N . LEU A 1 269 ? 23.725 16.114 21.061 1.00 55.28 269 LEU A N 1
ATOM 2122 C CA . LEU A 1 269 ? 22.269 16.302 21.114 1.00 55.28 269 LEU A CA 1
ATOM 2123 C C . LEU A 1 269 ? 21.568 15.781 19.852 1.00 55.28 269 LEU A C 1
ATOM 2125 O O . LEU A 1 269 ? 20.455 15.270 19.957 1.00 55.28 269 LEU A O 1
ATOM 2129 N N . LEU A 1 270 ? 22.218 15.851 18.684 1.00 51.53 270 LEU A N 1
ATOM 2130 C CA . LEU A 1 270 ? 21.743 15.195 17.462 1.00 51.53 270 LEU A CA 1
ATOM 2131 C C . LEU A 1 270 ? 21.759 13.663 17.621 1.00 51.53 270 LEU A C 1
ATOM 2133 O O . LEU A 1 270 ? 20.778 13.002 17.309 1.00 51.53 270 LEU A O 1
ATOM 2137 N N . PHE A 1 271 ? 22.830 13.096 18.183 1.00 53.31 271 PHE A N 1
ATOM 2138 C CA . PHE A 1 271 ? 22.889 11.658 18.480 1.00 53.31 271 PHE A CA 1
ATOM 2139 C C . PHE A 1 271 ? 21.853 11.233 19.532 1.00 53.31 271 PHE A C 1
ATOM 2141 O O . PHE A 1 271 ? 21.183 10.220 19.368 1.00 53.31 271 PHE A O 1
ATOM 2148 N N . SER A 1 272 ? 21.653 12.028 20.588 1.00 51.38 272 SER A N 1
ATOM 2149 C CA . SER A 1 272 ? 20.658 11.732 21.625 1.00 51.38 272 SER A CA 1
ATOM 2150 C C . SER A 1 272 ? 19.213 11.872 21.132 1.00 51.38 272 SER A C 1
ATOM 2152 O O . SER A 1 272 ? 18.387 11.049 21.513 1.00 51.38 272 SER A O 1
ATOM 2154 N N . SER A 1 273 ? 18.894 12.869 20.295 1.00 50.09 273 SER A N 1
ATOM 2155 C CA . SER A 1 273 ? 17.564 12.984 19.661 1.00 50.09 273 SER A CA 1
ATOM 2156 C C . SER A 1 273 ? 17.272 11.784 18.766 1.00 50.09 273 SER A C 1
ATOM 2158 O O . SER A 1 273 ? 16.196 11.204 18.871 1.00 50.09 273 SER A O 1
ATOM 2160 N N . ARG A 1 274 ? 18.252 11.366 17.961 1.00 46.25 274 ARG A N 1
ATOM 2161 C CA . ARG A 1 274 ? 18.148 10.188 17.089 1.00 46.25 274 ARG A CA 1
ATOM 2162 C C . ARG A 1 274 ? 18.010 8.884 17.869 1.00 46.25 274 ARG A C 1
ATOM 2164 O O . ARG A 1 274 ? 17.166 8.065 17.542 1.00 46.25 274 ARG A O 1
ATOM 2171 N N . SER A 1 275 ? 18.745 8.717 18.967 1.00 41.88 275 SER A N 1
ATOM 2172 C CA . SER A 1 275 ? 18.594 7.548 19.844 1.00 41.88 275 SER A CA 1
ATOM 2173 C C . SER A 1 275 ? 17.207 7.457 20.499 1.00 41.88 275 SER A C 1
ATOM 2175 O O . SER A 1 275 ? 16.749 6.354 20.784 1.00 41.88 275 SER A O 1
ATOM 2177 N N . LEU A 1 276 ? 16.533 8.585 20.744 1.00 44.88 276 LEU A N 1
ATOM 2178 C CA . LEU A 1 276 ? 15.168 8.611 21.289 1.00 44.88 276 LEU A CA 1
ATOM 2179 C C . LEU A 1 276 ? 14.110 8.313 20.217 1.00 44.88 276 LEU A C 1
ATOM 2181 O O . LEU A 1 276 ? 13.094 7.695 20.522 1.00 44.88 276 LEU A O 1
ATOM 2185 N N . GLU A 1 277 ? 14.374 8.690 18.965 1.00 40.53 277 GLU A N 1
ATOM 2186 C CA . GLU A 1 277 ? 13.606 8.261 17.788 1.00 40.53 277 GLU A CA 1
ATOM 2187 C C . GLU A 1 277 ? 13.663 6.732 17.614 1.00 40.53 277 GLU A C 1
ATOM 2189 O O . GLU A 1 277 ? 12.650 6.098 17.339 1.00 40.53 277 GLU A O 1
ATOM 2194 N N . VAL A 1 278 ? 14.811 6.108 17.904 1.00 38.53 278 VAL A N 1
ATOM 2195 C CA . VAL A 1 278 ? 14.951 4.638 17.939 1.00 38.53 278 VAL A CA 1
ATOM 2196 C C . VAL A 1 278 ? 14.095 4.002 19.044 1.00 38.53 278 VAL A C 1
ATOM 2198 O O . VAL A 1 278 ? 13.504 2.942 18.830 1.00 38.53 278 VAL A O 1
ATOM 2201 N N . SER A 1 279 ? 13.976 4.649 20.211 1.00 37.09 279 SER A N 1
ATOM 2202 C CA . SER A 1 279 ? 13.136 4.171 21.326 1.00 37.09 279 SER A CA 1
ATOM 2203 C C . SER A 1 279 ? 11.630 4.243 21.032 1.00 37.09 279 SER A C 1
ATOM 2205 O O . SER A 1 279 ? 10.872 3.442 21.569 1.00 37.09 279 SER A O 1
ATOM 2207 N N . LEU A 1 280 ? 11.190 5.166 20.165 1.00 37.47 280 LEU A N 1
ATOM 2208 C CA . LEU A 1 280 ? 9.799 5.250 19.686 1.00 37.47 280 LEU A CA 1
ATOM 2209 C C . LEU A 1 280 ? 9.371 4.012 18.885 1.00 37.47 280 LEU A C 1
ATOM 2211 O O . LEU A 1 280 ? 8.193 3.669 18.886 1.00 37.47 280 LEU A O 1
ATOM 2215 N N . ILE A 1 281 ? 10.322 3.363 18.209 1.00 39.25 281 ILE A N 1
ATOM 2216 C CA . ILE A 1 281 ? 10.084 2.249 17.279 1.00 39.25 281 ILE A CA 1
ATOM 2217 C C . ILE A 1 281 ? 10.228 0.884 17.979 1.00 39.25 281 ILE A C 1
ATOM 2219 O O . ILE A 1 281 ? 9.666 -0.105 17.526 1.00 39.25 281 ILE A O 1
ATOM 2223 N N . THR A 1 282 ? 10.934 0.818 19.115 1.00 34.88 282 THR A N 1
ATOM 2224 C CA . THR A 1 282 ? 11.244 -0.435 19.839 1.00 34.88 282 THR A CA 1
ATOM 2225 C C . THR A 1 282 ? 10.230 -0.822 20.917 1.00 34.88 282 THR A C 1
ATOM 2227 O O . THR A 1 282 ? 10.502 -1.712 21.722 1.00 34.88 282 THR A O 1
ATOM 2230 N N . ILE A 1 283 ? 9.056 -0.188 20.953 1.00 43.06 283 ILE A N 1
ATOM 2231 C CA . ILE A 1 283 ? 7.984 -0.617 21.855 1.00 43.06 283 ILE A CA 1
ATOM 2232 C C . ILE A 1 283 ? 7.490 -1.978 21.350 1.00 43.06 283 ILE A C 1
ATOM 2234 O O . ILE A 1 283 ? 6.986 -2.058 20.234 1.00 43.06 283 ILE A O 1
ATOM 2238 N N . GLU A 1 284 ? 7.703 -3.039 22.138 1.00 36.38 284 GLU A N 1
ATOM 2239 C CA . GLU A 1 284 ? 7.377 -4.424 21.777 1.00 36.38 284 GLU A CA 1
ATOM 2240 C C . GLU A 1 284 ? 5.909 -4.540 21.346 1.00 36.38 284 GLU A C 1
ATOM 2242 O O . GLU A 1 284 ? 4.991 -4.566 22.166 1.00 36.38 284 GLU A O 1
ATOM 2247 N N . LEU A 1 285 ? 5.690 -4.590 20.032 1.00 36.53 285 LEU A N 1
ATOM 2248 C CA . LEU A 1 285 ? 4.407 -4.936 19.446 1.00 36.53 285 LEU A CA 1
ATOM 2249 C C . LEU A 1 285 ? 4.227 -6.458 19.538 1.00 36.53 285 LEU A C 1
ATOM 2251 O O . LEU A 1 285 ? 5.202 -7.192 19.365 1.00 36.53 285 LEU A O 1
ATOM 2255 N N . PRO A 1 286 ? 3.005 -6.967 19.760 1.00 41.03 286 PRO A N 1
ATOM 2256 C CA . PRO A 1 286 ? 2.747 -8.395 19.622 1.00 41.03 286 PRO A CA 1
ATOM 2257 C C . PRO A 1 286 ? 3.066 -8.842 18.188 1.00 41.03 286 PRO A C 1
ATOM 2259 O O . PRO A 1 286 ? 2.514 -8.329 17.211 1.00 41.03 286 PRO A O 1
ATOM 2262 N N . TYR A 1 287 ? 4.006 -9.779 18.074 1.00 40.59 287 TYR A N 1
ATOM 2263 C CA . TYR A 1 287 ? 4.534 -10.273 16.806 1.00 40.59 287 TYR A CA 1
ATOM 2264 C C . TYR A 1 287 ? 3.576 -11.267 16.142 1.00 40.59 287 TYR A C 1
ATOM 2266 O O . TYR A 1 287 ? 2.902 -12.041 16.813 1.00 40.59 287 TYR A O 1
ATOM 2274 N N . CYS A 1 288 ? 3.559 -11.283 14.807 1.00 34.47 288 CYS A N 1
ATOM 2275 C CA . CYS A 1 288 ? 2.952 -12.363 14.036 1.00 34.47 288 CYS A CA 1
ATOM 2276 C C . CYS A 1 288 ? 4.037 -13.394 13.686 1.00 34.47 288 CYS A C 1
ATOM 2278 O O . CYS A 1 288 ? 4.903 -13.117 12.846 1.00 34.47 288 CYS A O 1
ATOM 2280 N N . GLU A 1 289 ? 4.027 -14.560 14.338 1.00 33.91 289 GLU A N 1
ATOM 2281 C CA . GLU A 1 289 ? 4.875 -15.680 13.929 1.00 33.91 289 GLU A CA 1
ATOM 2282 C C . GLU A 1 289 ? 4.309 -16.313 12.654 1.00 33.91 289 GLU A C 1
ATOM 2284 O O . GLU A 1 289 ? 3.141 -16.688 12.582 1.00 33.91 289 GLU A O 1
ATOM 2289 N N . SER A 1 290 ? 5.157 -16.494 11.640 1.00 31.89 290 SER A N 1
ATOM 2290 C CA . SER A 1 290 ? 4.778 -17.135 10.374 1.00 31.89 290 SER A CA 1
ATOM 2291 C C . SER A 1 290 ? 4.288 -18.582 10.528 1.00 31.89 290 SER A C 1
ATOM 2293 O O . SER A 1 290 ? 3.722 -19.123 9.582 1.00 31.89 290 SER A O 1
ATOM 2295 N N . ARG A 1 291 ? 4.483 -19.205 11.700 1.00 29.97 291 ARG A N 1
ATOM 2296 C CA . ARG A 1 291 ? 4.015 -20.562 12.013 1.00 29.97 291 ARG A CA 1
ATOM 2297 C C . ARG A 1 291 ? 2.574 -20.631 12.509 1.00 29.97 291 ARG A C 1
ATOM 2299 O O . ARG A 1 291 ? 1.899 -21.598 12.188 1.00 29.97 291 ARG A O 1
ATOM 2306 N N . GLU A 1 292 ? 2.048 -19.610 13.183 1.00 32.06 292 GLU A N 1
ATOM 2307 C CA . GLU A 1 292 ? 0.673 -19.678 13.713 1.00 32.06 292 GLU A CA 1
ATOM 2308 C C . GLU A 1 292 ? -0.404 -19.593 12.617 1.00 32.06 292 GLU A C 1
ATOM 2310 O O . GLU A 1 292 ? -1.519 -20.065 12.814 1.00 32.06 292 GLU A O 1
ATOM 2315 N N . ILE A 1 293 ? -0.061 -19.075 11.431 1.00 36.56 293 ILE A N 1
ATOM 2316 C CA . ILE A 1 293 ? -0.953 -19.066 10.256 1.00 36.56 293 ILE A CA 1
ATOM 2317 C C . ILE A 1 293 ? -0.997 -20.438 9.556 1.00 36.56 293 ILE A C 1
ATOM 2319 O O . ILE A 1 293 ? -1.909 -20.676 8.776 1.00 36.56 293 ILE A O 1
ATOM 2323 N N . PHE A 1 294 ? -0.060 -21.353 9.829 1.00 29.45 294 PHE A N 1
ATOM 2324 C CA . PHE A 1 294 ? -0.041 -22.688 9.214 1.00 29.45 294 PHE A CA 1
ATOM 2325 C C . PHE A 1 294 ? -0.328 -23.824 10.207 1.00 29.45 294 PHE A C 1
ATOM 2327 O O . PHE A 1 294 ? -0.942 -24.807 9.812 1.00 29.45 294 PHE A O 1
ATOM 2334 N N . ASP A 1 295 ? 0.001 -23.671 11.493 1.00 27.98 295 ASP A N 1
ATOM 2335 C CA . ASP A 1 295 ? -0.160 -24.739 12.497 1.00 27.98 295 ASP A CA 1
ATOM 2336 C C . ASP A 1 295 ? -1.562 -24.781 13.156 1.00 27.98 295 ASP A C 1
ATOM 2338 O O . ASP A 1 295 ? -1.831 -25.649 13.983 1.00 27.98 295 ASP A O 1
ATOM 2342 N N . GLN A 1 296 ? -2.486 -23.883 12.781 1.00 30.31 296 GLN A N 1
ATOM 2343 C CA . GLN A 1 296 ? -3.928 -24.030 13.069 1.00 30.31 296 GLN A CA 1
ATOM 2344 C C . GLN A 1 296 ? -4.708 -24.715 11.927 1.00 30.31 296 GLN A C 1
ATOM 2346 O O . GLN A 1 296 ? -5.937 -24.781 11.980 1.00 30.31 296 GLN A O 1
ATOM 2351 N N . PHE A 1 297 ? -4.010 -25.220 10.904 1.00 39.81 297 PHE A N 1
ATOM 2352 C CA . PHE A 1 297 ? -4.601 -25.806 9.696 1.00 39.81 297 PHE A CA 1
ATOM 2353 C C . PHE A 1 297 ? -4.153 -27.252 9.424 1.00 39.81 297 PHE A C 1
ATOM 2355 O O . PHE A 1 297 ? -4.023 -27.630 8.261 1.00 39.81 297 PHE A O 1
ATOM 2362 N N . ASP A 1 298 ? -3.987 -28.057 10.478 1.00 31.19 298 ASP A N 1
ATOM 2363 C CA . ASP A 1 298 ? -4.009 -29.529 10.408 1.00 31.19 298 ASP A CA 1
ATOM 2364 C C . ASP A 1 298 ? -5.060 -30.109 11.373 1.00 31.19 298 ASP A C 1
ATOM 2366 O O . ASP A 1 298 ? -5.071 -29.714 12.565 1.00 31.19 298 ASP A O 1
#

InterPro domains:
  IPR007835 MOFRL domain [PF05161] (158-236)
  IPR037035 Glycerate kinase-like, C-terminal domain superfamily [G3DSA:3.40.1480.10] (50-251)
  IPR039760 MOFRL domain-containing protein [PTHR12227] (6-245)

Secondary structure (DSSP, 8-state):
-TTSTT-TTS-----THHHHHHHHTT-TTTS-HHHHHHHH--SPP--GGGGGB-TTS-BTT--------HHHHHHHHHHHHHHTTEEEEEEEEEEEEEHHHHHHHHHHHHHHHHHHHTTSS-HHHHHHHHTT-SS-PPPHHHHHHHPPPGGG-TTEEEEEEEEEEE----SS--S--HHHHHHHHHHHHHHHHHHH-GGGGGS---EEEE-TTS--TTSSSSEEEE-HHHHHHHHHHHHHHHHHHHHHHHHHHHHHHTT-TT-HHHHHHHHHHHHHHHHHH-S-PPB--TTTTTTT--

pLDDT: mean 82.66, std 17.92, range [27.98, 97.38]

Sequence (298 aa):
MSELSGGPCVYDPKGEKALTILAKYGLLSRVSLSVRELVEETIPWAMAADKQLDANKKYKFVHEYVIACNADAMECMAVESYKLGMFPVKLNSTCSGDIQEFAREYVKMASLMILAVEGKIDKLEMFQEMRDSPVCPLTDEKVQEIFPAKDHWGLGLCLLLGGRPTVNLCDEPGLGGPNQELALYFSLYWYLRTQQYPILREYTVWFLGGSSYGKDGNTPAAGAYGYKSLSTDVYPEFEKAKSAFNTAHAKWWKLNEERRFRSKIAVNLLFSSRSLEVSLITIELPYCESREIFDQFD

Organism: NCBI:txid60889

Radius of gyration: 25.23 Å; chains: 1; bounding box: 64×60×65 Å